Protein AF-A0A924XW90-F1 (afdb_monomer_lite)

Radius of gyration: 30.08 Å; chains: 1; bounding box: 79×47×85 Å

Sequence (360 aa):
MRTAACTALAIALVASSGAGASECECKHLPLLQIELRNALQLQAEFKEAQADLRQYTPDTSQAAYKQFTERKAGRKLENDGSKVRAFDYVPYGTLALHRIDTGTPEELCRLTDSAEAELKQIERTAECAGIARAIRTHEETHGNLCRAIGYRAHLSMHGSDSAAGEANAYGAQAAVIRAEIAKIVEGLKPRIEMSAAIRAQPPANAMVTALAADMSAELAMSPTQSNAAGQVRFDGAGRQTLRMTADGACRVTAGSPATVALQATMETDGLEARVSPRTTGALPGIGMRCQLPGAGAGQGMSMPAPPINATPDTAVLLLRDGAEKVVDIADTPGGRAAAQRGVRLTGQWTVRLRMACPVP

Foldseek 3Di:
DDDDDDDDDDDDDPPDPQDWFAADAPVCLVVLLLLLVLLVQLLVLLVVVLVVLVVDDLVVSVVVLVCCVVPPSCPPRDDPVAPQDDQDADFPCVVVVVCLPPDALLNRLDGDPVSVVSLSVCRRRPNGNLLSVLSVQLNVLLSVVCSVCDVVCSVSDRSSVVSVSSSVSSVRSSLSSLQSLLVNVLPWFKKKKKWKWKKKAAPDDQWFRIKIKIKIKMWTWHWDDADSSSKTKTKTKIKMWIAMATDHQKGWDDLPRPIFIKMWMWMDSSFKIKIFIDTDDARDFTWMKGQGVPPGTDGDDRDRPQPPQLDARIDIFTPDAFTKDKDWSCPGPSNVVCVVNRMHMGIIMMMTMHIDRPDD

Structure (mmCIF, N/CA/C/O backbone):
data_AF-A0A924XW90-F1
#
_entry.id   AF-A0A924XW90-F1
#
loop_
_atom_site.group_PDB
_atom_site.id
_atom_site.type_symbol
_atom_site.label_atom_id
_atom_site.label_alt_id
_atom_site.label_comp_id
_atom_site.label_asym_id
_atom_site.label_entity_id
_atom_site.label_seq_id
_atom_site.pdbx_PDB_ins_code
_atom_site.Cartn_x
_atom_site.Cartn_y
_atom_site.Cartn_z
_atom_site.occupancy
_atom_site.B_iso_or_equiv
_atom_site.auth_seq_id
_atom_site.auth_comp_id
_atom_site.auth_asym_id
_atom_site.auth_atom_id
_atom_site.pdbx_PDB_model_num
ATOM 1 N N . MET A 1 1 ? -11.479 29.477 45.684 1.00 33.06 1 MET A N 1
ATOM 2 C CA . MET A 1 1 ? -12.290 30.467 44.941 1.00 33.06 1 MET A CA 1
ATOM 3 C C . MET A 1 1 ? -11.490 31.009 43.764 1.00 33.06 1 MET A C 1
ATOM 5 O O . MET A 1 1 ? -10.696 31.918 43.955 1.00 33.06 1 MET A O 1
ATOM 9 N N . ARG A 1 2 ? -11.659 30.430 42.570 1.00 22.91 2 ARG A N 1
ATOM 10 C CA . ARG A 1 2 ? -11.314 31.049 41.280 1.00 22.91 2 ARG A CA 1
ATOM 11 C C . ARG A 1 2 ? -12.296 30.518 40.236 1.00 22.91 2 ARG A C 1
ATOM 13 O O . ARG A 1 2 ? -12.252 29.351 39.872 1.00 22.91 2 ARG A O 1
ATOM 20 N N . THR A 1 3 ? -13.228 31.381 39.868 1.00 27.33 3 THR A N 1
ATOM 21 C CA . THR A 1 3 ? -14.207 31.264 38.787 1.00 27.33 3 THR A CA 1
ATOM 22 C C . THR A 1 3 ? -13.513 31.443 37.438 1.00 27.33 3 THR A C 1
ATOM 24 O O . THR A 1 3 ? -12.793 32.424 37.261 1.00 27.33 3 THR A O 1
ATOM 27 N N . ALA A 1 4 ? -13.747 30.536 36.487 1.00 26.95 4 ALA A N 1
ATOM 28 C CA . ALA A 1 4 ? -13.379 30.715 35.083 1.00 26.95 4 ALA A CA 1
ATOM 29 C C . ALA A 1 4 ? -14.654 30.702 34.233 1.00 26.95 4 ALA A C 1
ATOM 31 O O . ALA A 1 4 ? -15.483 29.801 34.344 1.00 26.95 4 ALA A O 1
ATOM 32 N N . ALA A 1 5 ? -14.817 31.779 33.470 1.00 25.89 5 ALA A N 1
ATOM 33 C CA . ALA A 1 5 ? -16.022 32.166 32.763 1.00 25.89 5 ALA A CA 1
ATOM 34 C C . ALA A 1 5 ? -16.272 31.316 31.510 1.00 25.89 5 ALA A C 1
ATOM 36 O O . ALA A 1 5 ? -15.361 31.022 30.738 1.00 25.89 5 ALA A O 1
ATOM 37 N N . CYS A 1 6 ? -17.543 30.970 31.322 1.00 21.38 6 CYS A N 1
ATOM 38 C CA . CYS A 1 6 ? -18.108 30.351 30.134 1.00 21.38 6 CYS A CA 1
ATOM 39 C C . CYS A 1 6 ? -18.470 31.466 29.139 1.00 21.38 6 CYS A C 1
ATOM 41 O O . CYS A 1 6 ? -19.392 32.239 29.399 1.00 21.38 6 CYS A O 1
ATOM 43 N N . THR A 1 7 ? -17.757 31.567 28.018 1.00 26.38 7 THR A N 1
ATOM 44 C CA . THR A 1 7 ? -18.129 32.461 26.912 1.00 26.38 7 THR A CA 1
ATOM 45 C C . THR A 1 7 ? -18.879 31.642 25.869 1.00 26.38 7 THR A C 1
ATOM 47 O O . THR A 1 7 ? -18.287 30.824 25.169 1.00 26.38 7 THR A O 1
ATOM 50 N N . ALA A 1 8 ? -20.194 31.845 25.793 1.00 27.53 8 ALA A N 1
ATOM 51 C CA . ALA A 1 8 ? -21.057 31.254 24.779 1.00 27.53 8 ALA A CA 1
ATOM 52 C C . ALA A 1 8 ? -20.857 31.978 23.438 1.00 27.53 8 ALA A C 1
ATOM 54 O O . ALA A 1 8 ? -21.128 33.173 23.325 1.00 27.53 8 ALA A O 1
ATOM 55 N N . LEU A 1 9 ? -20.383 31.250 22.426 1.00 26.56 9 LEU A N 1
ATOM 56 C CA . LEU A 1 9 ? -20.323 31.713 21.044 1.00 26.56 9 LEU A CA 1
ATOM 57 C C . LEU A 1 9 ? -21.551 31.165 20.306 1.00 26.56 9 LEU A C 1
ATOM 59 O O . LEU A 1 9 ? -21.692 29.955 20.137 1.00 26.56 9 LEU A O 1
ATOM 63 N N . ALA A 1 10 ? -22.453 32.056 19.900 1.00 28.36 10 ALA A N 1
ATOM 64 C CA . ALA A 1 10 ? -23.603 31.713 19.073 1.00 28.36 10 ALA A CA 1
ATOM 65 C C . ALA A 1 10 ? -23.126 31.368 17.652 1.00 28.36 10 ALA A C 1
ATOM 67 O O . ALA A 1 10 ? -22.652 32.235 16.919 1.00 28.36 10 ALA A O 1
ATOM 68 N N . ILE A 1 11 ? -23.237 30.094 17.273 1.00 33.56 11 ILE A N 1
ATOM 69 C CA . ILE A 1 11 ? -22.980 29.619 15.911 1.00 33.56 11 ILE A CA 1
ATOM 70 C C . ILE A 1 11 ? -24.288 29.726 15.128 1.00 33.56 11 ILE A C 1
ATOM 72 O O . ILE A 1 11 ? -25.285 29.090 15.469 1.00 33.56 11 ILE A O 1
ATOM 76 N N . ALA A 1 12 ? -24.283 30.537 14.071 1.00 32.88 12 ALA A N 1
ATOM 77 C CA . ALA A 1 12 ? -25.349 30.560 13.082 1.00 32.88 12 ALA A CA 1
ATOM 78 C C . ALA A 1 12 ? -25.398 29.201 12.359 1.00 32.88 12 ALA A C 1
ATOM 80 O O . ALA A 1 12 ? -24.470 28.847 11.630 1.00 32.88 12 ALA A O 1
ATOM 81 N N . LEU A 1 13 ? -26.470 28.431 12.574 1.00 35.62 13 LEU A N 1
ATOM 82 C CA . LEU A 1 13 ? -26.753 27.219 11.808 1.00 35.62 13 LEU A CA 1
ATOM 83 C C . LEU A 1 13 ? -27.152 27.607 10.381 1.00 35.62 13 LEU A C 1
ATOM 85 O O . LEU A 1 13 ? -28.294 27.979 10.118 1.00 35.62 13 LEU A O 1
ATOM 89 N N . VAL A 1 14 ? -26.215 27.480 9.445 1.00 43.03 14 VAL A N 1
ATOM 90 C CA . VAL A 1 14 ? -26.562 27.307 8.034 1.00 43.03 14 VAL A CA 1
ATOM 91 C C . VAL A 1 14 ? -27.073 25.877 7.898 1.00 43.03 14 VAL A C 1
ATOM 93 O O . VAL A 1 14 ? -26.321 24.918 8.067 1.00 43.03 14 VAL A O 1
ATOM 96 N N . ALA A 1 15 ? -28.376 25.731 7.664 1.00 43.38 15 ALA A N 1
ATOM 97 C CA . ALA A 1 15 ? -29.005 24.450 7.381 1.00 43.38 15 ALA A CA 1
ATOM 98 C C . ALA A 1 15 ? -28.561 23.962 5.993 1.00 43.38 15 ALA A C 1
ATOM 100 O O . ALA A 1 15 ? -29.229 24.195 4.989 1.00 43.38 15 ALA A O 1
ATOM 101 N N . SER A 1 16 ? -27.406 23.302 5.938 1.00 44.31 16 SER A N 1
ATOM 102 C CA . SER A 1 16 ? -26.992 22.509 4.785 1.00 44.31 16 SER A CA 1
ATOM 103 C C . SER A 1 16 ? -27.962 21.335 4.651 1.00 44.31 16 SER A C 1
ATOM 105 O O . SER A 1 16 ? -28.063 20.502 5.553 1.00 44.31 16 SER A O 1
ATOM 107 N N . SER A 1 17 ? -28.713 21.279 3.550 1.00 46.38 17 SER A N 1
ATOM 108 C CA . SER A 1 17 ? -29.544 20.128 3.191 1.00 46.38 17 SER A CA 1
ATOM 109 C C . SER A 1 17 ? -28.701 18.854 3.250 1.00 46.38 17 SER A C 1
ATOM 111 O O . SER A 1 17 ? -27.687 18.752 2.564 1.00 46.38 17 SER A O 1
ATOM 113 N N . GLY A 1 18 ? -29.104 17.929 4.126 1.00 46.53 18 GLY A N 1
ATOM 114 C CA . GLY A 1 18 ? -28.327 16.776 4.583 1.00 46.53 18 GLY A CA 1
ATOM 115 C C . GLY A 1 18 ? -28.108 15.688 3.537 1.00 46.53 18 GLY A C 1
ATOM 116 O O . GLY A 1 18 ? -28.614 14.580 3.689 1.00 46.53 18 GLY A O 1
ATOM 117 N N . ALA A 1 19 ? -27.330 15.985 2.501 1.00 61.84 19 ALA A N 1
ATOM 118 C CA . ALA A 1 19 ? -26.639 14.952 1.749 1.00 61.84 19 ALA A CA 1
ATOM 119 C C . ALA A 1 19 ? -25.497 14.426 2.634 1.00 61.84 19 ALA A C 1
ATOM 121 O O . ALA A 1 19 ? -24.693 15.213 3.135 1.00 61.84 19 ALA A O 1
ATOM 122 N N . GLY A 1 20 ? -25.466 13.116 2.893 1.00 67.62 20 GLY A N 1
ATOM 123 C CA . GLY A 1 20 ? -24.305 12.479 3.523 1.00 67.62 20 GLY A CA 1
ATOM 124 C C . GLY A 1 20 ? -23.046 12.655 2.669 1.00 67.62 20 GLY A C 1
ATOM 125 O O . GLY A 1 20 ? -23.133 13.116 1.527 1.00 67.62 20 GLY A O 1
ATOM 126 N N . ALA A 1 21 ? -21.881 12.290 3.213 1.00 80.38 21 ALA A N 1
ATOM 127 C CA . ALA A 1 21 ? -20.630 12.345 2.462 1.00 80.38 21 ALA A CA 1
ATOM 128 C C . ALA A 1 21 ? -20.761 11.619 1.109 1.00 80.38 21 ALA A C 1
ATOM 130 O O . ALA A 1 21 ? -21.376 10.553 1.020 1.00 80.38 21 ALA A O 1
ATOM 131 N N . SER A 1 22 ? -20.200 12.201 0.047 1.00 88.69 22 SER A N 1
ATOM 132 C CA . SER A 1 22 ? -20.214 11.597 -1.289 1.00 88.69 22 SER A CA 1
ATOM 133 C C . SER A 1 22 ? -19.367 10.327 -1.332 1.00 88.69 22 SER A C 1
ATOM 135 O O . SER A 1 22 ? -18.428 10.181 -0.550 1.00 88.69 22 SER A O 1
ATOM 137 N N . GLU A 1 23 ? -19.648 9.420 -2.269 1.00 93.44 23 GLU A N 1
ATOM 138 C CA . GLU A 1 23 ? -18.804 8.238 -2.480 1.00 93.44 23 GLU A CA 1
ATOM 139 C C . GLU A 1 23 ? -17.338 8.612 -2.749 1.00 93.44 23 GLU A C 1
ATOM 141 O O . GLU A 1 23 ? -17.019 9.694 -3.254 1.00 93.44 23 GLU A O 1
ATOM 146 N N . CYS A 1 24 ? -16.420 7.722 -2.368 1.00 93.75 24 CYS A N 1
ATOM 147 C CA . CYS A 1 24 ? -14.998 8.001 -2.509 1.00 93.75 24 CYS A CA 1
ATOM 148 C C . CYS A 1 24 ? -14.559 7.919 -3.977 1.00 93.75 24 CYS A C 1
ATOM 150 O O . CYS A 1 24 ? -14.545 6.866 -4.601 1.00 93.75 24 CYS A O 1
ATOM 152 N N . GLU A 1 25 ? -14.160 9.064 -4.513 1.00 93.19 25 GLU A N 1
ATOM 153 C CA . GLU A 1 25 ? -13.513 9.210 -5.818 1.00 93.19 25 GLU A CA 1
ATOM 154 C C . GLU A 1 25 ? -11.976 9.151 -5.743 1.00 93.19 25 GLU A C 1
ATOM 156 O O . GLU A 1 25 ? -11.374 9.313 -4.681 1.00 93.19 25 GLU A O 1
ATOM 161 N N . CYS A 1 26 ? -11.327 9.038 -6.906 1.00 91.94 26 CYS A N 1
ATOM 162 C CA . CYS A 1 26 ? -9.866 8.986 -7.041 1.00 91.94 26 CYS A CA 1
ATOM 163 C C . CYS A 1 26 ? -9.120 10.161 -6.384 1.00 91.94 26 CYS A C 1
ATOM 165 O O . CYS A 1 26 ? -8.034 9.969 -5.839 1.00 91.94 26 CYS A O 1
ATOM 167 N N . LYS A 1 27 ? -9.716 11.361 -6.348 1.00 90.69 27 LYS A N 1
ATOM 168 C CA . LYS A 1 27 ? -9.129 12.528 -5.665 1.00 90.69 27 LYS A CA 1
ATOM 169 C C . LYS A 1 27 ? -8.930 12.315 -4.156 1.00 90.69 27 LYS A C 1
ATOM 171 O O . LYS A 1 27 ? -8.067 12.959 -3.571 1.00 90.69 27 LYS A O 1
ATOM 176 N N . HIS A 1 28 ? -9.685 11.401 -3.540 1.00 92.75 28 HIS A N 1
ATOM 177 C CA . HIS A 1 28 ? -9.577 11.069 -2.117 1.00 92.75 28 HIS A CA 1
ATOM 178 C C . HIS A 1 28 ? -8.548 9.968 -1.830 1.00 92.75 28 HIS A C 1
ATOM 180 O O . HIS A 1 28 ? -8.306 9.663 -0.665 1.00 92.75 28 HIS A O 1
ATOM 186 N N . LEU A 1 29 ? -7.927 9.365 -2.853 1.00 92.81 29 LEU A N 1
ATOM 187 C CA . LEU A 1 29 ? -6.960 8.282 -2.665 1.00 92.81 29 LEU A CA 1
ATOM 188 C C . LEU A 1 29 ? -5.810 8.660 -1.707 1.00 92.81 29 LEU A C 1
ATOM 190 O O . LEU A 1 29 ? -5.547 7.871 -0.801 1.00 92.81 29 LEU A O 1
ATOM 194 N N . PRO A 1 30 ? -5.171 9.847 -1.803 1.00 91.69 30 PRO A N 1
ATOM 195 C CA . PRO A 1 30 ? -4.115 10.223 -0.860 1.00 91.69 30 PRO A CA 1
ATOM 196 C C . PRO A 1 30 ? -4.592 10.260 0.596 1.00 91.69 30 PRO A C 1
ATOM 198 O O . PRO A 1 30 ? -3.876 9.813 1.488 1.00 91.69 30 PRO A O 1
ATOM 201 N N . LEU A 1 31 ? -5.811 10.752 0.825 1.00 91.75 31 LEU A N 1
ATOM 202 C CA . LEU A 1 31 ? -6.414 10.835 2.151 1.00 91.75 31 LEU A CA 1
ATOM 203 C C . LEU A 1 31 ? -6.736 9.444 2.709 1.00 91.75 31 LEU A C 1
ATOM 205 O O . LEU A 1 31 ? -6.324 9.120 3.816 1.00 91.75 31 LEU A O 1
ATOM 209 N N . LEU A 1 32 ? -7.385 8.586 1.917 1.00 93.75 32 LEU A N 1
ATOM 210 C CA . LEU A 1 32 ? -7.650 7.196 2.307 1.00 93.75 32 LEU A CA 1
ATOM 211 C C . LEU A 1 32 ? -6.358 6.448 2.656 1.00 93.75 32 LEU A C 1
ATOM 213 O O . LEU A 1 32 ? -6.329 5.641 3.578 1.00 93.75 32 LEU A O 1
ATOM 217 N N . GLN A 1 33 ? -5.265 6.723 1.947 1.00 94.38 33 GLN A N 1
ATOM 218 C CA . GLN A 1 33 ? -3.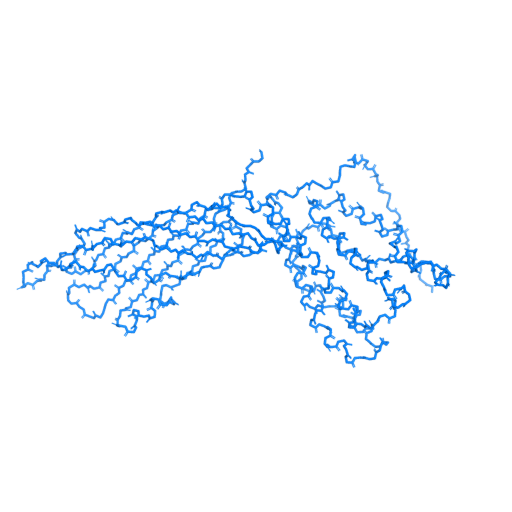971 6.117 2.242 1.00 94.38 33 GLN A CA 1
ATOM 219 C C . GLN A 1 33 ? -3.358 6.616 3.553 1.00 94.38 33 GLN A C 1
ATOM 221 O O . GLN A 1 33 ? -2.699 5.831 4.234 1.00 94.38 33 GLN A O 1
ATOM 226 N N . ILE A 1 34 ? -3.554 7.890 3.907 1.00 91.69 34 ILE A N 1
ATOM 227 C CA . ILE A 1 34 ? -3.156 8.419 5.218 1.00 91.69 34 ILE A CA 1
ATOM 228 C C . ILE A 1 34 ? -3.961 7.721 6.317 1.00 91.69 34 ILE A C 1
ATOM 230 O O . ILE A 1 34 ? -3.368 7.148 7.229 1.00 91.69 34 ILE A O 1
ATOM 234 N N . GLU A 1 35 ? -5.284 7.663 6.171 1.00 92.75 35 GLU A N 1
ATOM 235 C CA . GLU A 1 35 ? -6.169 6.989 7.126 1.00 92.75 35 GLU A CA 1
ATOM 236 C C . GLU A 1 35 ? -5.820 5.505 7.296 1.00 92.75 35 GLU A C 1
ATOM 238 O O . GLU A 1 35 ? -5.778 4.989 8.414 1.00 92.75 35 GLU A O 1
ATOM 243 N N . LEU A 1 36 ? -5.479 4.813 6.204 1.00 94.75 36 LEU A N 1
ATOM 244 C CA . LEU A 1 36 ? -5.028 3.424 6.266 1.00 94.75 36 LEU A CA 1
ATOM 245 C C . LEU A 1 36 ? -3.704 3.282 7.029 1.00 94.75 36 LEU A C 1
ATOM 247 O O . LEU A 1 36 ? -3.577 2.380 7.857 1.00 94.75 36 LEU A O 1
ATOM 251 N N . ARG A 1 37 ? -2.715 4.151 6.775 1.00 94.19 37 ARG A N 1
ATOM 252 C CA . ARG A 1 37 ? -1.436 4.121 7.507 1.00 94.19 37 ARG A CA 1
ATOM 253 C C . ARG A 1 37 ? -1.636 4.415 8.989 1.00 94.19 37 ARG A C 1
ATOM 255 O O . ARG A 1 37 ? -1.092 3.682 9.812 1.00 94.19 37 ARG A O 1
ATOM 262 N N . ASN A 1 38 ? -2.460 5.405 9.323 1.00 92.75 38 ASN A N 1
ATOM 263 C CA . ASN A 1 38 ? -2.807 5.743 10.702 1.00 92.75 38 ASN A CA 1
ATOM 264 C C . ASN A 1 38 ? -3.488 4.562 11.412 1.00 92.75 38 ASN A C 1
ATOM 266 O O . ASN A 1 38 ? -3.042 4.163 12.488 1.00 92.75 38 ASN A O 1
ATOM 270 N N . ALA A 1 39 ? -4.492 3.935 10.791 1.00 93.62 39 ALA A N 1
ATOM 271 C CA . ALA A 1 39 ? -5.178 2.776 11.364 1.00 93.62 39 ALA A CA 1
ATOM 272 C C . ALA A 1 39 ? -4.236 1.573 11.564 1.00 93.62 39 ALA A C 1
ATOM 274 O O . ALA A 1 39 ? -4.260 0.931 12.614 1.00 93.62 39 ALA A O 1
ATOM 275 N N . LEU A 1 40 ? -3.363 1.276 10.594 1.00 94.38 40 LEU A N 1
ATOM 276 C CA . LEU A 1 40 ? -2.378 0.193 10.716 1.00 94.38 40 LEU A CA 1
ATOM 277 C C . LEU A 1 40 ? -1.331 0.480 11.800 1.00 94.38 40 LEU A C 1
ATOM 279 O O . LEU A 1 40 ? -0.976 -0.427 12.556 1.00 94.38 40 LEU A O 1
ATOM 283 N N . GLN A 1 41 ? -0.861 1.726 11.897 1.00 92.25 41 GLN A N 1
ATOM 284 C CA . GLN A 1 41 ? 0.075 2.157 12.933 1.00 92.25 41 GLN A CA 1
ATOM 285 C C . GLN A 1 41 ? -0.553 2.009 14.322 1.00 92.25 41 GLN A C 1
ATOM 287 O O . GLN A 1 41 ? 0.039 1.367 15.186 1.00 92.25 41 GLN A O 1
ATOM 292 N N . LEU A 1 42 ? -1.771 2.523 14.521 1.00 92.69 42 LEU A N 1
ATOM 293 C CA . LEU A 1 42 ? -2.499 2.412 15.788 1.00 92.69 42 LEU A CA 1
ATOM 294 C C . LEU A 1 42 ? -2.745 0.951 16.155 1.00 92.69 42 LEU A C 1
ATOM 296 O O . LEU A 1 42 ? -2.430 0.536 17.268 1.00 92.69 42 LEU A O 1
ATOM 300 N N . GLN A 1 43 ? -3.207 0.134 15.205 1.00 95.31 43 GLN A N 1
ATOM 301 C CA . GLN A 1 43 ? -3.363 -1.300 15.426 1.00 95.31 43 GLN A CA 1
ATOM 302 C C . GLN A 1 43 ? -2.057 -1.951 15.912 1.00 95.31 43 GLN A C 1
ATOM 304 O O . GLN A 1 43 ? -2.092 -2.768 16.836 1.00 95.31 43 GLN A O 1
ATOM 309 N N . ALA A 1 44 ? -0.921 -1.641 15.282 1.00 94.69 44 ALA A N 1
ATOM 310 C CA . ALA A 1 44 ? 0.373 -2.195 15.665 1.00 94.69 44 ALA A CA 1
ATOM 311 C C . ALA A 1 44 ? 0.802 -1.728 17.063 1.00 94.69 44 ALA A C 1
ATOM 313 O O . ALA A 1 44 ? 1.196 -2.561 17.879 1.00 94.69 44 ALA A O 1
ATOM 314 N N . GLU A 1 45 ? 0.658 -0.437 17.370 1.00 92.44 45 GLU A N 1
ATOM 315 C CA . GLU A 1 45 ? 1.004 0.116 18.683 1.00 92.44 45 GLU A CA 1
ATOM 316 C C . GLU A 1 45 ? 0.149 -0.485 19.806 1.00 92.44 45 GLU A C 1
ATOM 318 O O . GLU A 1 45 ? 0.682 -0.864 20.848 1.00 92.44 45 GLU A O 1
ATOM 323 N N . PHE A 1 46 ? -1.160 -0.651 19.593 1.00 95.50 46 PHE A N 1
ATOM 324 C CA . PHE A 1 46 ? -2.027 -1.318 20.564 1.00 95.50 46 PHE A CA 1
ATOM 325 C C . PHE A 1 46 ? -1.681 -2.804 20.723 1.00 95.50 46 PHE A C 1
ATOM 327 O O . PHE A 1 46 ? -1.683 -3.307 21.846 1.00 95.50 46 PHE A O 1
ATOM 334 N N . LYS A 1 47 ? -1.333 -3.517 19.639 1.00 95.88 47 LYS A N 1
ATOM 335 C CA . LYS A 1 47 ? -0.849 -4.912 19.716 1.00 95.88 47 LYS A CA 1
ATOM 336 C C . LYS A 1 47 ? 0.441 -5.034 20.519 1.00 95.88 47 LYS A C 1
ATOM 338 O O . LYS A 1 47 ? 0.560 -5.954 21.322 1.00 95.88 47 LYS A O 1
ATOM 343 N N . GLU A 1 48 ? 1.385 -4.122 20.322 1.00 94.50 48 GLU A N 1
ATOM 344 C CA . GLU A 1 48 ? 2.639 -4.093 21.076 1.00 94.50 48 GLU A CA 1
ATOM 345 C C . GLU A 1 48 ? 2.382 -3.791 22.560 1.00 94.50 48 GLU A C 1
ATOM 347 O O . GLU A 1 48 ? 2.846 -4.524 23.436 1.00 94.50 48 GLU A O 1
ATOM 352 N N . ALA A 1 49 ? 1.543 -2.790 22.851 1.00 94.69 49 ALA A N 1
ATOM 353 C CA . ALA A 1 49 ? 1.198 -2.394 24.214 1.00 94.69 49 ALA A CA 1
ATOM 354 C C . ALA A 1 49 ? 0.513 -3.510 25.020 1.00 94.69 49 ALA A C 1
ATOM 356 O O . ALA A 1 49 ? 0.641 -3.541 26.244 1.00 94.69 49 ALA A O 1
ATOM 357 N N . GLN A 1 50 ? -0.186 -4.450 24.371 1.00 96.19 50 GLN A N 1
ATOM 358 C CA . GLN A 1 50 ? -0.836 -5.566 25.066 1.00 96.19 50 GLN A CA 1
ATOM 359 C C . GLN A 1 50 ? 0.134 -6.360 25.943 1.00 96.19 50 GLN A C 1
ATOM 361 O O . GLN A 1 50 ? -0.253 -6.736 27.050 1.00 96.19 50 GLN A O 1
ATOM 366 N N . ALA A 1 51 ? 1.355 -6.631 25.467 1.00 93.00 51 ALA A N 1
ATOM 367 C CA . ALA A 1 51 ? 2.333 -7.440 26.194 1.00 93.00 51 ALA A CA 1
ATOM 368 C C . ALA A 1 51 ? 2.826 -6.734 27.466 1.00 93.00 51 ALA A C 1
ATOM 370 O O . ALA A 1 51 ? 2.905 -7.360 28.524 1.00 93.00 51 ALA A O 1
ATOM 371 N N . ASP A 1 52 ? 3.078 -5.429 27.378 1.00 93.81 52 ASP A N 1
ATOM 372 C CA . ASP A 1 52 ? 3.464 -4.600 28.520 1.00 93.81 52 ASP A CA 1
ATOM 373 C C . ASP A 1 52 ? 2.306 -4.479 29.517 1.00 93.81 52 ASP A C 1
ATOM 375 O O . ASP A 1 52 ? 2.471 -4.704 30.716 1.00 93.81 52 ASP A O 1
ATOM 379 N N . LEU A 1 53 ? 1.096 -4.200 29.023 1.00 95.50 53 LEU A N 1
ATOM 380 C CA . LEU A 1 53 ? -0.086 -3.984 29.858 1.00 95.50 53 LEU A CA 1
ATOM 381 C C . LEU A 1 53 ? -0.514 -5.231 30.641 1.00 95.50 53 LEU A C 1
ATOM 383 O O . LEU A 1 53 ? -1.135 -5.083 31.692 1.00 95.50 53 LEU A O 1
ATOM 387 N N . ARG A 1 54 ? -0.178 -6.443 30.168 1.00 96.06 54 ARG A N 1
ATOM 388 C CA . ARG A 1 54 ? -0.442 -7.721 30.870 1.00 96.06 54 ARG A CA 1
ATOM 389 C C . ARG A 1 54 ? 0.342 -7.890 32.161 1.00 96.06 54 ARG A C 1
ATOM 391 O O . ARG A 1 54 ? -0.045 -8.709 32.983 1.00 96.06 54 ARG A O 1
ATOM 398 N N . GLN A 1 55 ? 1.440 -7.160 32.327 1.00 95.44 55 GLN A N 1
ATOM 399 C CA . GLN A 1 55 ? 2.319 -7.300 33.490 1.00 95.44 55 GLN A CA 1
ATOM 400 C C . GLN A 1 55 ? 1.771 -6.579 34.729 1.00 95.44 55 GLN A C 1
ATOM 402 O O . GLN A 1 55 ? 2.263 -6.786 35.837 1.00 95.44 55 GLN A O 1
ATOM 407 N N . TYR A 1 56 ? 0.765 -5.726 34.544 1.00 95.12 56 TYR A N 1
ATOM 408 C CA . TYR A 1 56 ? 0.145 -4.934 35.597 1.00 95.12 56 TYR A CA 1
ATOM 409 C C . TYR A 1 56 ? -1.037 -5.671 36.237 1.00 95.12 56 TYR A C 1
ATOM 411 O O . TYR A 1 56 ? -1.618 -6.580 35.652 1.00 95.12 56 TYR A O 1
ATOM 419 N N . THR A 1 57 ? -1.412 -5.262 37.449 1.00 92.25 57 THR A N 1
ATOM 420 C CA . THR A 1 57 ? -2.693 -5.663 38.058 1.00 92.25 57 THR A CA 1
ATOM 421 C C . THR A 1 57 ? -3.850 -4.937 37.362 1.00 92.25 57 THR A C 1
ATOM 423 O O . THR A 1 57 ? -3.603 -3.883 36.782 1.00 92.25 57 THR A O 1
ATOM 426 N N . PRO A 1 58 ? -5.112 -5.395 37.463 1.00 85.75 58 PRO A N 1
ATOM 427 C CA . PRO A 1 58 ? -6.245 -4.726 36.811 1.00 85.75 58 PRO A CA 1
ATOM 428 C C . PRO A 1 58 ? -6.311 -3.206 37.029 1.00 85.75 58 PRO A C 1
ATOM 430 O O . PRO A 1 58 ? -6.356 -2.449 36.058 1.00 85.75 58 PRO A O 1
ATOM 433 N N . ASP A 1 59 ? -6.190 -2.748 38.278 1.00 83.56 59 ASP A N 1
ATOM 434 C CA . ASP A 1 59 ? -6.257 -1.318 38.611 1.00 83.56 59 ASP A CA 1
ATOM 435 C C . ASP A 1 59 ? -5.084 -0.515 38.026 1.00 83.56 59 ASP A C 1
ATOM 437 O O . ASP A 1 59 ? -5.257 0.589 37.503 1.00 83.56 59 ASP A O 1
ATOM 441 N N . THR A 1 60 ? -3.868 -1.068 38.083 1.00 92.81 60 THR A N 1
ATOM 442 C CA . THR A 1 60 ? -2.671 -0.390 37.554 1.00 92.81 60 THR A CA 1
ATOM 443 C C . THR A 1 60 ? -2.589 -0.473 36.030 1.00 92.81 60 THR A C 1
ATOM 445 O O . THR A 1 60 ? -2.071 0.442 35.390 1.00 92.81 60 THR A O 1
ATOM 448 N N . SER A 1 61 ? -3.171 -1.518 35.443 1.00 94.25 61 SER A N 1
ATOM 449 C CA . SER A 1 61 ? -3.254 -1.754 34.006 1.00 94.25 61 SER A CA 1
ATOM 450 C C . SER A 1 61 ? -4.111 -0.703 33.312 1.00 94.25 61 SER A C 1
ATOM 452 O O . SER A 1 61 ? -3.698 -0.165 32.288 1.00 94.25 61 SER A O 1
ATOM 454 N N . GLN A 1 62 ? -5.257 -0.334 33.891 1.00 91.31 62 GLN A N 1
ATOM 455 C CA . GLN A 1 62 ? -6.112 0.721 33.337 1.00 91.31 62 GLN A CA 1
ATOM 456 C C . GLN A 1 62 ? -5.452 2.104 33.388 1.00 91.31 62 GLN A C 1
ATOM 458 O O . GLN A 1 62 ? -5.493 2.865 32.418 1.00 91.31 62 GLN A O 1
ATOM 463 N N . ALA A 1 63 ? -4.755 2.421 34.483 1.00 91.56 63 ALA A N 1
ATOM 464 C CA . ALA A 1 63 ? -3.973 3.651 34.566 1.00 91.56 63 ALA A CA 1
ATOM 465 C C . ALA A 1 63 ? -2.827 3.677 33.536 1.00 91.56 63 ALA A C 1
ATOM 467 O O . ALA A 1 63 ? -2.599 4.703 32.891 1.00 91.56 63 ALA A O 1
ATOM 468 N N . ALA A 1 64 ? -2.125 2.553 33.351 1.00 93.38 64 ALA A N 1
ATOM 469 C CA . ALA A 1 64 ? -1.066 2.415 32.354 1.00 93.38 64 ALA A CA 1
ATOM 470 C C . ALA A 1 64 ? -1.606 2.513 30.917 1.00 93.38 64 ALA A C 1
ATOM 472 O O . ALA A 1 64 ? -1.006 3.194 30.085 1.00 93.38 64 ALA A O 1
ATOM 473 N N . TYR A 1 65 ? -2.762 1.903 30.641 1.00 92.56 65 TYR A N 1
ATOM 474 C CA . TYR A 1 65 ? -3.465 1.998 29.363 1.00 92.56 65 TYR A CA 1
ATOM 475 C C . TYR A 1 65 ? -3.807 3.451 29.024 1.00 92.56 65 TYR A C 1
ATOM 477 O O . TYR A 1 65 ? -3.431 3.941 27.962 1.00 92.56 65 TYR A O 1
ATOM 485 N N . LYS A 1 66 ? -4.412 4.185 29.964 1.00 90.50 66 LYS A N 1
ATOM 486 C CA . LYS A 1 66 ? -4.717 5.610 29.785 1.00 90.50 66 LYS A CA 1
ATOM 487 C C . LYS A 1 66 ? -3.462 6.448 29.516 1.00 90.50 66 LYS A C 1
ATOM 489 O O . LYS A 1 66 ? -3.453 7.301 28.635 1.00 90.50 66 LYS A O 1
ATOM 494 N N . GLN A 1 67 ? -2.367 6.193 30.235 1.00 90.62 67 GLN A N 1
ATOM 495 C CA . GLN A 1 67 ? -1.101 6.882 29.961 1.00 90.62 67 GLN A CA 1
ATOM 496 C C . GLN A 1 67 ? -0.548 6.553 28.570 1.00 90.62 67 GLN A C 1
ATOM 498 O O . GLN A 1 67 ? 0.057 7.416 27.929 1.00 90.62 67 GLN A O 1
ATOM 503 N N . PHE A 1 68 ? -0.720 5.314 28.108 1.00 91.75 68 PHE A N 1
ATOM 504 C CA . PHE A 1 68 ? -0.335 4.902 26.766 1.00 91.75 68 PHE A CA 1
ATOM 505 C C . PHE A 1 68 ? -1.157 5.636 25.697 1.00 91.75 68 PHE A C 1
ATOM 507 O O . PHE A 1 68 ? -0.556 6.205 24.784 1.00 91.75 68 PHE A O 1
ATOM 514 N N . THR A 1 69 ? -2.484 5.704 25.819 1.00 88.25 69 THR A N 1
ATOM 515 C CA . THR A 1 69 ? -3.335 6.375 24.822 1.00 88.25 69 THR A CA 1
ATOM 516 C C . THR A 1 69 ? -3.086 7.884 24.772 1.00 88.25 69 THR A C 1
ATOM 518 O O . THR A 1 69 ? -2.896 8.435 23.692 1.00 88.25 69 THR A O 1
ATOM 521 N N . GLU A 1 70 ? -2.951 8.544 25.926 1.00 83.75 70 GLU A N 1
ATOM 522 C CA . GLU A 1 70 ? -2.699 9.993 26.005 1.00 83.75 70 GLU A CA 1
ATOM 523 C C . GLU A 1 70 ? -1.312 10.400 25.495 1.00 83.75 70 GLU A C 1
ATOM 525 O O . GLU A 1 70 ? -1.120 11.519 25.017 1.00 83.75 70 GLU A O 1
ATOM 530 N N . ARG A 1 71 ? -0.306 9.528 25.653 1.00 80.31 71 ARG A N 1
ATOM 531 C CA . ARG A 1 71 ? 1.091 9.907 25.409 1.00 80.31 71 ARG A CA 1
ATOM 532 C C . ARG A 1 71 ? 1.731 9.199 24.243 1.00 80.31 71 ARG A C 1
ATOM 534 O O . ARG A 1 71 ? 2.724 9.724 23.769 1.00 80.31 71 ARG A O 1
ATOM 541 N N . LYS A 1 72 ? 1.326 7.998 23.841 1.00 77.75 72 LYS A N 1
ATOM 542 C CA . LYS A 1 72 ? 2.066 7.156 22.878 1.00 77.75 72 LYS A CA 1
ATOM 543 C C . LYS A 1 72 ? 1.271 6.909 21.600 1.00 77.75 72 LYS A C 1
ATOM 545 O O . LYS A 1 72 ? 1.795 7.292 20.559 1.00 77.75 72 LYS A O 1
ATOM 550 N N . ALA A 1 73 ? 0.035 6.418 21.716 1.00 75.19 73 ALA A N 1
ATOM 551 C CA . ALA A 1 73 ? -0.778 5.931 20.594 1.00 75.19 73 ALA A CA 1
ATOM 552 C C . ALA A 1 73 ? -0.873 6.912 19.402 1.00 75.19 73 ALA A C 1
ATOM 554 O O . ALA A 1 73 ? -0.870 6.507 18.248 1.00 75.19 73 ALA A O 1
ATOM 555 N N . GLY A 1 74 ? -0.910 8.226 19.661 1.00 70.88 74 GLY A N 1
ATOM 556 C CA . GLY A 1 74 ? -1.071 9.250 18.617 1.00 70.88 74 GLY A CA 1
ATOM 557 C C . GLY A 1 74 ? 0.211 9.927 18.111 1.00 70.88 74 GLY A C 1
ATOM 558 O O . GLY A 1 74 ? 0.134 10.814 17.265 1.00 70.88 74 GLY A O 1
ATOM 559 N N . ARG A 1 75 ? 1.402 9.593 18.631 1.00 74.62 75 ARG A N 1
ATOM 560 C CA . ARG A 1 75 ? 2.608 10.428 18.412 1.00 74.62 75 ARG A CA 1
ATOM 561 C C . ARG A 1 75 ? 3.150 10.424 16.984 1.00 74.62 75 ARG A C 1
ATOM 563 O O . ARG A 1 75 ? 3.883 11.343 16.627 1.00 74.62 75 ARG A O 1
ATOM 570 N N . LYS A 1 76 ? 2.859 9.380 16.210 1.00 80.00 76 LYS A N 1
ATOM 571 C CA . LYS A 1 76 ? 3.402 9.168 14.859 1.00 80.00 76 LYS A CA 1
ATOM 572 C C . LYS A 1 76 ? 2.339 9.242 13.765 1.00 80.00 76 LYS A C 1
ATOM 574 O O . LYS A 1 76 ? 2.627 8.857 12.637 1.00 80.00 76 LYS A O 1
ATOM 579 N N . LEU A 1 77 ? 1.132 9.700 14.097 1.00 83.06 77 LEU A N 1
ATOM 580 C CA . LEU A 1 77 ? 0.063 9.796 13.114 1.00 83.06 77 LEU A CA 1
ATOM 581 C C . LEU A 1 77 ? 0.386 10.877 12.092 1.00 83.06 77 LEU A C 1
ATOM 583 O O . LEU A 1 77 ? 0.840 11.975 12.425 1.00 83.06 77 LEU A O 1
ATOM 587 N N . GLU A 1 78 ? 0.157 10.536 10.835 1.00 82.44 78 GLU A N 1
ATOM 588 C CA . GLU A 1 78 ? 0.238 11.481 9.740 1.00 82.44 78 GLU A CA 1
ATOM 589 C C . GLU A 1 78 ? -0.963 12.423 9.822 1.00 82.44 78 GLU A C 1
ATOM 591 O O . GLU A 1 78 ? -2.103 11.982 9.965 1.00 82.44 78 GLU A O 1
ATOM 596 N N . ASN A 1 79 ? -0.699 13.728 9.744 1.00 73.56 79 ASN A N 1
ATOM 597 C CA . ASN A 1 79 ? -1.748 14.735 9.664 1.00 73.56 79 ASN A CA 1
ATOM 598 C C . ASN A 1 79 ? -2.221 14.829 8.212 1.00 73.56 79 ASN A C 1
ATOM 600 O O . ASN A 1 79 ? -1.437 15.137 7.313 1.00 73.56 79 ASN A O 1
ATOM 604 N N . ASP A 1 80 ? -3.498 14.568 8.000 1.00 63.53 80 ASP A N 1
ATOM 605 C CA . ASP A 1 80 ? -4.167 14.620 6.708 1.00 63.53 80 ASP A CA 1
ATOM 606 C C . ASP A 1 80 ? -4.740 16.009 6.373 1.00 63.53 80 ASP A C 1
ATOM 608 O O . ASP A 1 80 ? -5.260 16.228 5.279 1.00 63.53 80 ASP A O 1
ATOM 612 N N . GLY A 1 81 ? -4.644 16.964 7.306 1.00 59.81 81 GLY A N 1
ATOM 613 C CA . GLY A 1 81 ? -5.290 18.269 7.218 1.00 59.81 81 GLY A CA 1
ATOM 614 C C . GLY A 1 81 ? -6.816 18.200 7.322 1.00 59.81 81 GLY A C 1
ATOM 615 O O . GLY A 1 81 ? -7.472 19.242 7.198 1.00 59.81 81 GLY A O 1
ATOM 616 N N . SER A 1 82 ? -7.388 17.012 7.548 1.00 58.72 82 SER A N 1
ATOM 617 C CA . SER A 1 82 ? -8.819 16.855 7.721 1.00 58.72 82 SER A CA 1
ATOM 618 C C . SER A 1 82 ? -9.241 17.423 9.068 1.00 58.72 82 SER A C 1
ATOM 620 O O . SER A 1 82 ? -8.495 17.522 10.046 1.00 58.72 82 SER A O 1
ATOM 622 N N . LYS A 1 83 ? -10.490 17.874 9.101 1.00 51.25 83 LYS A N 1
ATOM 623 C CA . LYS A 1 83 ? -11.123 18.372 10.324 1.00 51.25 83 LYS A CA 1
ATOM 624 C C . LYS A 1 83 ? -11.755 17.242 11.132 1.00 51.25 83 LYS A C 1
ATOM 626 O O . LYS A 1 83 ? -12.362 17.532 12.165 1.00 51.25 83 LYS A O 1
ATOM 631 N N . VAL A 1 84 ? -11.671 15.999 10.652 1.00 55.00 84 VAL A N 1
ATOM 632 C CA . VAL A 1 84 ? -12.272 14.851 11.321 1.00 55.00 84 VAL A CA 1
ATOM 633 C C . VAL A 1 84 ? -11.398 14.528 12.524 1.00 55.00 84 VAL A C 1
ATOM 635 O O . VAL A 1 84 ? -10.256 14.100 12.407 1.00 55.00 84 VAL A O 1
ATOM 638 N N . ARG A 1 85 ? -11.917 14.856 13.706 1.00 55.25 85 ARG A N 1
ATOM 639 C CA . ARG A 1 85 ? -11.253 14.578 14.978 1.00 55.25 85 ARG A CA 1
ATOM 640 C C . ARG A 1 85 ? -11.360 13.087 15.285 1.00 55.25 85 ARG A C 1
ATOM 642 O O . ARG A 1 85 ? -12.295 12.435 14.824 1.00 55.25 85 ARG A O 1
ATOM 649 N N . ALA A 1 86 ? -10.431 12.586 16.100 1.00 61.94 86 ALA A N 1
ATOM 650 C CA . ALA A 1 86 ? -10.609 11.306 16.774 1.00 61.94 86 ALA A CA 1
ATOM 651 C C . ALA A 1 86 ? -11.985 11.293 17.460 1.00 61.94 86 ALA A C 1
ATOM 653 O O . ALA A 1 86 ? -12.347 12.268 18.124 1.00 61.94 86 ALA A O 1
ATOM 654 N N . PHE A 1 87 ? -12.744 10.227 17.231 1.00 69.81 87 PHE A N 1
ATOM 655 C CA . PHE A 1 87 ? -14.023 9.978 17.875 1.00 69.81 87 PHE A CA 1
ATOM 656 C C . PHE A 1 87 ? -13.801 8.943 18.973 1.00 69.81 87 PHE A C 1
ATOM 658 O O . PHE A 1 87 ? -13.136 7.941 18.730 1.00 69.81 87 PHE A O 1
ATOM 665 N N . ASP A 1 88 ? -14.366 9.187 20.152 1.00 69.31 88 ASP A N 1
ATOM 666 C CA . ASP A 1 88 ? -14.285 8.253 21.270 1.00 69.31 88 ASP A CA 1
ATOM 667 C C . ASP A 1 88 ? -15.640 7.564 21.474 1.00 69.31 88 ASP A C 1
ATOM 669 O O . ASP A 1 88 ? -16.675 8.217 21.656 1.00 69.31 88 ASP A O 1
ATOM 673 N N . TYR A 1 89 ? -15.635 6.232 21.517 1.00 60.84 89 TYR A N 1
ATOM 674 C CA . TYR A 1 89 ? -16.798 5.441 21.906 1.00 60.84 89 TYR A CA 1
ATOM 675 C C . TYR A 1 89 ? -17.246 5.788 23.337 1.00 60.84 89 TYR A C 1
ATOM 677 O O . TYR A 1 89 ? -16.565 5.465 24.314 1.00 60.84 89 TYR A O 1
ATOM 685 N N . VAL A 1 90 ? -18.436 6.385 23.493 1.00 75.19 90 VAL A N 1
ATOM 686 C CA . VAL A 1 90 ? -19.024 6.666 24.816 1.00 75.19 90 VAL A CA 1
ATOM 687 C C . VAL A 1 90 ? -20.356 5.925 24.993 1.00 75.19 90 VAL A C 1
ATOM 689 O O . VAL A 1 90 ? -21.382 6.385 24.474 1.00 75.19 90 VAL A O 1
ATOM 692 N N . PRO A 1 91 ? -20.387 4.813 25.756 1.00 64.38 91 PRO A N 1
ATOM 693 C CA . PRO A 1 91 ? -21.608 4.049 26.011 1.00 64.38 91 PRO A CA 1
ATOM 694 C C . PRO A 1 91 ? -22.574 4.773 26.967 1.00 64.38 91 PRO A C 1
ATOM 696 O O . PRO A 1 91 ? -22.162 5.500 27.872 1.00 64.38 91 PRO A O 1
ATOM 699 N N . TYR A 1 92 ? -23.878 4.542 26.809 1.00 69.25 92 TYR A N 1
ATOM 700 C CA . TYR A 1 92 ? -24.964 5.189 27.551 1.00 69.25 92 TYR A CA 1
ATOM 701 C C . TYR A 1 92 ? -24.906 4.903 29.052 1.00 69.25 92 TYR A C 1
ATOM 703 O O . TYR A 1 92 ? -25.213 5.784 29.861 1.00 69.25 92 TYR A O 1
ATOM 711 N N . GLY A 1 93 ? -24.447 3.709 29.439 1.00 57.59 93 GLY A N 1
ATOM 712 C CA . GLY A 1 93 ? -24.238 3.358 30.842 1.00 57.59 93 GLY A CA 1
ATOM 713 C C . GLY A 1 93 ? -23.344 4.357 31.593 1.00 57.59 93 GLY A C 1
ATOM 714 O O . GLY A 1 93 ? -23.521 4.529 32.797 1.00 57.59 93 GLY A O 1
ATOM 715 N N . THR A 1 94 ? -22.471 5.095 30.888 1.00 73.56 94 THR A N 1
ATOM 716 C CA . THR A 1 94 ? -21.566 6.101 31.474 1.00 73.56 94 THR A CA 1
ATOM 717 C C . THR A 1 94 ? -22.328 7.302 32.036 1.00 73.56 94 THR A C 1
ATOM 719 O O . THR A 1 94 ? -21.899 7.910 33.013 1.00 73.56 94 THR A O 1
ATOM 722 N N . LEU A 1 95 ? -23.490 7.626 31.457 1.00 70.06 95 LEU A N 1
ATOM 723 C CA . LEU A 1 95 ? -24.390 8.682 31.939 1.00 70.06 95 LEU A CA 1
ATOM 724 C C . LEU A 1 95 ? -25.505 8.133 32.842 1.00 70.06 95 LEU A C 1
ATOM 726 O O . LEU A 1 95 ? -26.108 8.873 33.619 1.00 70.06 95 LEU A O 1
ATOM 730 N N . ALA A 1 96 ? -25.781 6.831 32.760 1.00 71.12 96 ALA A N 1
ATOM 731 C CA . ALA A 1 96 ? -26.864 6.162 33.468 1.00 71.12 96 ALA A CA 1
ATOM 732 C C . ALA A 1 96 ? -26.351 5.226 34.573 1.00 71.12 96 ALA A C 1
ATOM 734 O O . ALA A 1 96 ? -26.848 4.111 34.715 1.00 71.12 96 ALA A O 1
ATOM 735 N N . LEU A 1 97 ? -25.403 5.692 35.399 1.00 70.94 97 LEU A N 1
ATOM 736 C CA . LEU A 1 97 ? -24.803 4.888 36.479 1.00 70.94 97 LEU A CA 1
ATOM 737 C C . LEU A 1 97 ? -25.856 4.259 37.415 1.00 70.94 97 LEU A C 1
ATOM 739 O O . LEU A 1 97 ? -25.716 3.121 37.849 1.00 70.94 97 LEU A O 1
ATOM 743 N N . HIS A 1 98 ? -26.960 4.971 37.665 1.00 74.25 98 HIS A N 1
ATOM 744 C CA . HIS A 1 98 ? -28.089 4.505 38.481 1.00 74.25 98 HIS A CA 1
ATOM 745 C C . HIS A 1 98 ? -28.905 3.360 37.848 1.00 74.25 98 HIS A C 1
ATOM 747 O O . HIS A 1 98 ? -29.749 2.771 38.518 1.00 74.25 98 HIS A O 1
ATOM 753 N N . ARG A 1 99 ? -28.688 3.062 36.561 1.00 75.94 99 ARG A N 1
ATOM 754 C CA . ARG A 1 99 ? -29.341 1.979 35.808 1.00 75.94 99 ARG A CA 1
ATOM 755 C C . ARG A 1 99 ? -28.400 0.830 35.480 1.00 75.94 99 ARG A C 1
ATOM 757 O O . ARG A 1 99 ? -28.815 -0.090 34.789 1.00 75.94 99 ARG A O 1
ATOM 764 N N . ILE A 1 100 ? -27.159 0.845 35.963 1.00 78.38 100 ILE A N 1
ATOM 765 C CA . ILE A 1 100 ? -26.194 -0.232 35.693 1.00 78.38 100 ILE A CA 1
ATOM 766 C C . ILE A 1 100 ? -26.734 -1.606 36.126 1.00 78.38 100 ILE A C 1
ATOM 768 O O . ILE A 1 100 ? -26.397 -2.620 35.521 1.00 78.38 100 ILE A O 1
ATOM 772 N N . ASP A 1 101 ? -27.574 -1.631 37.159 1.00 80.75 101 ASP A N 1
ATOM 773 C CA . ASP A 1 101 ? -28.085 -2.856 37.780 1.00 80.75 101 ASP A CA 1
ATOM 774 C C . ASP A 1 101 ? -29.386 -3.348 37.131 1.00 80.75 101 ASP A C 1
ATOM 776 O O . ASP A 1 101 ? -29.780 -4.494 37.331 1.00 80.75 101 ASP A O 1
ATOM 780 N N . THR A 1 102 ? -30.070 -2.479 36.382 1.00 81.38 102 THR A N 1
ATOM 781 C CA . THR A 1 102 ? -31.430 -2.711 35.870 1.00 81.38 102 THR A CA 1
ATOM 782 C C . THR A 1 102 ? -31.563 -2.538 34.359 1.00 81.38 102 THR A C 1
ATOM 784 O O . THR A 1 102 ? -32.569 -2.958 33.794 1.00 81.38 102 THR A O 1
ATOM 787 N N . GLY A 1 103 ? -30.576 -1.928 33.702 1.00 81.62 103 GLY A N 1
ATOM 788 C CA . GLY A 1 103 ? -30.536 -1.738 32.258 1.00 81.62 103 GLY A CA 1
ATOM 789 C C . GLY A 1 103 ? -30.087 -2.996 31.522 1.00 81.62 103 GLY A C 1
ATOM 790 O O . GLY A 1 103 ? -29.255 -3.764 32.009 1.00 81.62 103 GLY A O 1
ATOM 791 N N . THR A 1 104 ? -30.620 -3.191 30.321 1.00 86.25 104 THR A N 1
ATOM 792 C CA . THR A 1 104 ? -30.181 -4.272 29.430 1.00 86.25 104 THR A CA 1
ATOM 793 C C . THR A 1 104 ? -28.782 -3.989 28.858 1.00 86.25 104 THR A C 1
ATOM 795 O O . THR A 1 104 ? -28.392 -2.821 28.733 1.00 86.25 104 THR A O 1
ATOM 798 N N . PRO A 1 105 ? -28.001 -5.020 28.477 1.00 83.50 105 PRO A N 1
ATOM 799 C CA . PRO A 1 105 ? -26.736 -4.827 27.767 1.00 83.50 105 PRO A CA 1
ATOM 800 C C . PRO A 1 105 ? -26.882 -3.945 26.521 1.00 83.50 105 PRO A C 1
ATOM 802 O O . PRO A 1 105 ? -26.049 -3.072 26.295 1.00 83.50 105 PRO A O 1
ATOM 805 N N . GLU A 1 106 ? -27.961 -4.107 25.755 1.00 86.31 106 GLU A N 1
ATOM 806 C CA . GLU A 1 106 ? -28.275 -3.289 24.583 1.00 86.31 106 GLU A CA 1
ATOM 807 C C . GLU A 1 106 ? -28.451 -1.808 24.940 1.00 86.31 106 GLU A C 1
ATOM 809 O O . GLU A 1 106 ? -27.920 -0.937 24.249 1.00 86.31 106 GLU A O 1
ATOM 814 N N . GLU A 1 107 ? -29.158 -1.505 26.030 1.00 87.81 107 GLU A N 1
ATOM 815 C CA . GLU A 1 107 ? -29.364 -0.130 26.487 1.00 87.81 107 GLU A CA 1
ATOM 816 C C . GLU A 1 107 ? -28.086 0.503 27.032 1.00 87.81 107 GLU A C 1
ATOM 818 O O . GLU A 1 107 ? -27.819 1.669 26.743 1.00 87.81 107 GLU A O 1
ATOM 823 N N . LEU A 1 108 ? -27.310 -0.237 27.828 1.00 89.69 108 LEU A N 1
ATOM 824 C CA . LEU A 1 108 ? -26.114 0.282 28.494 1.00 89.69 108 LEU A CA 1
ATOM 825 C C . LEU A 1 108 ? -24.925 0.425 27.531 1.00 89.69 108 LEU A C 1
ATOM 827 O O . LEU A 1 108 ? -24.128 1.347 27.697 1.00 89.69 108 LEU A O 1
ATOM 831 N N . CYS A 1 109 ? -24.835 -0.436 26.512 1.00 92.06 109 CYS A N 1
ATOM 832 C CA . CYS A 1 109 ? -23.801 -0.422 25.469 1.00 92.06 109 CYS A CA 1
ATOM 833 C C . CYS A 1 109 ? -24.219 0.304 24.179 1.00 92.06 109 CYS A C 1
ATOM 835 O O . CYS A 1 109 ? -23.545 0.201 23.157 1.00 92.06 109 CYS A O 1
ATOM 837 N N . ARG A 1 110 ? -25.348 1.010 24.169 1.00 91.06 110 ARG A N 1
ATOM 838 C CA . ARG A 1 110 ? -25.684 1.959 23.098 1.00 91.06 110 ARG A CA 1
ATOM 839 C C . ARG A 1 110 ? -24.821 3.217 23.247 1.00 91.06 110 ARG A C 1
ATOM 841 O O . ARG A 1 110 ? -24.521 3.594 24.371 1.00 91.06 110 ARG A O 1
ATOM 848 N N . LEU A 1 111 ? -24.474 3.906 22.157 1.00 87.94 111 LEU A N 1
ATOM 849 C CA . LEU A 1 111 ? -23.843 5.231 22.234 1.00 87.94 111 LEU A CA 1
ATOM 850 C C . LEU A 1 111 ? -24.730 6.233 22.991 1.00 87.94 111 LEU A C 1
ATOM 852 O O . LEU A 1 111 ? -25.954 6.234 22.857 1.00 87.94 111 LEU A O 1
ATOM 856 N N . THR A 1 112 ? -24.118 7.123 23.770 1.00 87.06 112 THR A N 1
ATOM 857 C CA . THR A 1 112 ? -24.831 8.297 24.299 1.00 87.06 112 THR A CA 1
ATOM 858 C C . THR A 1 112 ? -25.398 9.142 23.155 1.00 87.06 112 THR A C 1
ATOM 860 O O . THR A 1 112 ? -24.818 9.191 22.073 1.00 87.06 112 THR A O 1
ATOM 863 N N . ASP A 1 113 ? -26.498 9.862 23.393 1.00 87.00 113 ASP A N 1
ATOM 864 C CA . ASP A 1 113 ? -27.115 10.705 22.357 1.00 87.00 113 ASP A CA 1
ATOM 865 C C . ASP A 1 113 ? -26.137 11.773 21.821 1.00 87.00 113 ASP A C 1
ATOM 867 O O . ASP A 1 113 ? -26.185 12.122 20.643 1.00 87.00 113 ASP A O 1
ATOM 871 N N . SER A 1 114 ? -25.211 12.255 22.662 1.00 85.06 114 SER A N 1
ATOM 872 C CA . SER A 1 114 ? -24.136 13.166 22.252 1.00 85.06 114 SER A CA 1
ATOM 873 C C . SER A 1 114 ? -23.110 12.497 21.339 1.00 85.06 114 SER A C 1
ATOM 875 O O . SER A 1 114 ? -22.773 13.073 20.309 1.00 85.06 114 SER A O 1
ATOM 877 N N . ALA A 1 115 ? -22.650 11.287 21.674 1.00 84.31 115 ALA A N 1
ATOM 878 C CA . ALA A 1 115 ? -21.700 10.550 20.839 1.00 84.31 115 ALA A CA 1
ATOM 879 C C . ALA A 1 115 ? -22.347 10.121 19.511 1.00 84.31 115 ALA A C 1
ATOM 881 O O . ALA A 1 115 ? -21.758 10.261 18.449 1.00 84.31 115 ALA A O 1
ATOM 882 N N . GLU A 1 116 ? -23.608 9.694 19.531 1.00 89.06 116 GLU A N 1
ATOM 883 C CA . GLU A 1 116 ? -24.375 9.398 18.316 1.00 89.06 116 GLU A CA 1
ATOM 884 C C . GLU A 1 116 ? -24.523 10.640 17.413 1.00 89.06 116 GLU A C 1
ATOM 886 O O . GLU A 1 116 ? -24.422 10.546 16.187 1.00 89.06 116 GLU A O 1
ATOM 891 N N . ALA A 1 117 ? -24.761 11.820 17.998 1.00 88.44 117 ALA A N 1
ATOM 892 C CA . ALA A 1 117 ? -24.839 13.074 17.252 1.00 88.44 117 ALA A CA 1
ATOM 893 C C . ALA A 1 117 ? -23.481 13.487 16.663 1.00 88.44 117 ALA A C 1
ATOM 895 O O . ALA A 1 117 ? -23.433 13.965 15.529 1.00 88.44 117 ALA A O 1
ATOM 896 N N . GLU A 1 118 ? -22.391 13.282 17.401 1.00 88.06 118 GLU A N 1
ATOM 897 C CA . GLU A 1 118 ? -21.032 13.542 16.929 1.00 88.06 118 GLU A CA 1
ATOM 898 C C . GLU A 1 118 ? -20.630 12.584 15.799 1.00 88.06 118 GLU A C 1
ATOM 900 O O . GLU A 1 118 ? -20.138 13.045 14.770 1.00 88.06 118 GLU A O 1
ATOM 905 N N . LEU A 1 119 ? -20.952 11.289 15.907 1.00 88.38 119 LEU A N 1
ATOM 906 C CA . LEU A 1 119 ? -20.714 10.323 14.833 1.00 88.38 119 LEU A CA 1
ATOM 907 C C . LEU A 1 119 ? -21.478 10.729 13.568 1.00 88.38 119 LEU A C 1
ATOM 909 O O . LEU A 1 119 ? -20.891 10.835 12.497 1.00 88.38 119 LEU A O 1
ATOM 913 N N . LYS A 1 120 ? -22.766 11.078 13.691 1.00 90.06 120 LYS A N 1
ATOM 914 C CA . LYS A 1 120 ? -23.564 11.599 12.564 1.00 90.06 120 LYS A CA 1
ATOM 915 C C . LYS A 1 120 ? -22.995 12.881 11.970 1.00 90.06 120 LYS A C 1
ATOM 917 O O . LYS A 1 120 ? -23.155 13.127 10.774 1.00 90.06 120 LYS A O 1
ATOM 922 N N . GLN A 1 121 ? -22.375 13.727 12.788 1.00 89.12 121 GLN A N 1
ATOM 923 C CA . GLN A 1 121 ? -21.712 14.925 12.298 1.00 89.12 121 GLN A CA 1
ATOM 924 C C . GLN A 1 121 ? -20.472 14.557 11.481 1.00 89.12 121 GLN A C 1
ATOM 926 O O . GLN A 1 121 ? -20.335 15.060 10.367 1.00 89.12 121 GLN A O 1
ATOM 931 N N . ILE A 1 122 ? -19.636 13.640 11.978 1.00 86.25 122 ILE A N 1
ATOM 932 C CA . ILE A 1 122 ? -18.477 13.108 11.251 1.00 86.25 122 ILE A CA 1
ATOM 933 C C . ILE A 1 122 ? -18.911 12.531 9.903 1.00 86.25 122 ILE A C 1
ATOM 935 O O . ILE A 1 122 ? -18.323 12.873 8.883 1.00 86.25 122 ILE A O 1
ATOM 939 N N . GLU A 1 123 ? -19.987 11.746 9.861 1.00 88.50 123 GLU A N 1
ATOM 940 C CA . GLU A 1 123 ? -20.497 11.155 8.617 1.00 88.50 123 GLU A CA 1
ATOM 941 C C . GLU A 1 123 ? -20.941 12.174 7.566 1.00 88.50 123 GLU A C 1
ATOM 943 O O . GLU A 1 123 ? -20.900 11.899 6.367 1.00 88.50 123 GLU A O 1
ATOM 948 N N . ARG A 1 124 ? -21.386 13.352 8.007 1.00 87.88 124 ARG A N 1
ATOM 949 C CA . ARG A 1 124 ? -21.774 14.453 7.117 1.00 87.88 124 ARG A CA 1
ATOM 950 C C . ARG A 1 124 ? -20.580 15.279 6.662 1.00 87.88 124 ARG A C 1
ATOM 952 O O . ARG A 1 124 ? -20.646 15.882 5.598 1.00 87.88 124 ARG A O 1
ATOM 959 N N . THR A 1 125 ? -19.534 15.361 7.481 1.00 86.94 125 THR A N 1
ATOM 960 C CA . THR A 1 125 ? -18.368 16.219 7.221 1.00 86.94 125 THR A CA 1
ATOM 961 C C . THR A 1 125 ? -17.145 15.475 6.710 1.00 86.94 125 THR A C 1
ATOM 963 O O . THR A 1 125 ? -16.166 16.126 6.362 1.00 86.94 125 THR A O 1
ATOM 966 N N . ALA A 1 126 ? -17.168 14.144 6.696 1.00 89.56 126 ALA A N 1
ATOM 967 C CA . ALA A 1 126 ? -16.098 13.344 6.128 1.00 89.56 126 ALA A CA 1
ATOM 968 C C . ALA A 1 126 ? -15.919 13.683 4.644 1.00 89.56 126 ALA A C 1
ATOM 970 O O . ALA A 1 126 ? -16.892 13.848 3.909 1.00 89.56 126 ALA A O 1
ATOM 971 N N . GLU A 1 127 ? -14.665 13.735 4.203 1.00 89.94 127 GLU A N 1
ATOM 972 C CA . GLU A 1 127 ? -14.305 14.054 2.816 1.00 89.94 127 GLU A CA 1
ATOM 973 C C . GLU A 1 127 ? -14.913 13.055 1.817 1.00 89.94 127 GLU A C 1
ATOM 975 O O . GLU A 1 127 ? -15.252 13.419 0.694 1.00 89.94 127 GLU A O 1
ATOM 980 N N . CYS A 1 128 ? -15.109 11.797 2.231 1.00 93.19 128 CYS A N 1
ATOM 981 C CA . CYS A 1 128 ? -15.919 10.836 1.491 1.00 93.19 128 CYS A CA 1
ATOM 982 C C . CYS A 1 128 ? -16.574 9.779 2.395 1.00 93.19 128 CYS A C 1
ATOM 984 O O . CYS A 1 128 ? -16.146 9.534 3.527 1.00 93.19 128 CYS A O 1
ATOM 986 N N . ALA A 1 129 ? -17.606 9.116 1.869 1.00 93.75 129 ALA A N 1
ATOM 987 C CA . ALA A 1 129 ? -18.433 8.132 2.563 1.00 93.75 129 ALA A CA 1
ATOM 988 C C . ALA A 1 129 ? -17.629 6.945 3.112 1.00 93.75 129 ALA A C 1
ATOM 990 O O . ALA A 1 129 ? -17.969 6.396 4.154 1.00 93.75 129 ALA A O 1
ATOM 991 N N . GLY A 1 130 ? -16.544 6.559 2.444 1.00 94.38 130 GLY A N 1
ATOM 992 C CA . GLY A 1 130 ? -15.654 5.488 2.889 1.00 94.38 130 GLY A CA 1
ATOM 993 C C . GLY A 1 130 ? -14.950 5.779 4.215 1.00 94.38 130 GLY A C 1
ATOM 994 O O . GLY A 1 130 ? -14.855 4.885 5.051 1.00 94.38 130 GLY A O 1
ATOM 995 N N . ILE A 1 131 ? -14.533 7.027 4.453 1.00 92.88 131 ILE A N 1
ATOM 996 C CA . ILE A 1 131 ? -13.914 7.442 5.727 1.00 92.88 131 ILE A CA 1
ATOM 997 C C . ILE A 1 131 ? -14.958 7.412 6.845 1.00 92.88 131 ILE A C 1
ATOM 999 O O . ILE A 1 131 ? -14.724 6.832 7.902 1.00 92.88 131 ILE A O 1
ATOM 1003 N N . ALA A 1 132 ? -16.149 7.953 6.576 1.00 92.19 132 ALA A N 1
ATOM 1004 C CA . ALA A 1 132 ? -17.284 7.886 7.493 1.00 92.19 132 ALA A CA 1
ATOM 1005 C C . ALA A 1 132 ? -17.635 6.434 7.877 1.00 92.19 132 ALA A C 1
ATOM 1007 O O . ALA A 1 132 ? -17.760 6.114 9.060 1.00 92.19 132 ALA A O 1
ATOM 1008 N N . ARG A 1 133 ? -17.724 5.534 6.885 1.00 95.00 133 ARG A N 1
ATOM 1009 C CA . ARG A 1 133 ? -17.954 4.094 7.096 1.00 95.00 133 ARG A CA 1
ATOM 1010 C C . ARG A 1 133 ? -16.853 3.451 7.939 1.00 95.00 133 ARG A C 1
ATOM 1012 O O . ARG A 1 133 ? -17.160 2.620 8.791 1.00 95.00 133 ARG A O 1
ATOM 1019 N N . ALA A 1 134 ? -15.593 3.816 7.711 1.00 94.88 134 ALA A N 1
ATOM 1020 C CA . ALA A 1 134 ? -14.461 3.266 8.447 1.00 94.88 134 ALA A CA 1
ATOM 1021 C C . ALA A 1 134 ? -14.517 3.641 9.937 1.00 94.88 134 ALA A C 1
ATOM 1023 O O . ALA A 1 134 ? -14.367 2.761 10.783 1.00 94.88 134 ALA A O 1
ATOM 1024 N N . ILE A 1 135 ? -14.821 4.906 10.251 1.00 92.56 135 ILE A N 1
ATOM 1025 C CA . ILE A 1 135 ? -15.001 5.381 11.633 1.00 92.56 135 ILE A CA 1
ATOM 1026 C C . ILE A 1 135 ? -16.200 4.688 12.280 1.00 92.56 135 ILE A C 1
ATOM 1028 O O . ILE A 1 135 ? -16.064 4.096 13.341 1.00 92.56 135 ILE A O 1
ATOM 1032 N N . ARG A 1 136 ? -17.361 4.647 11.614 1.00 93.50 136 ARG A N 1
ATOM 1033 C CA . ARG A 1 136 ? -18.524 3.910 12.135 1.00 93.50 136 ARG A CA 1
ATOM 1034 C C . ARG A 1 136 ? -18.186 2.448 12.449 1.00 93.50 136 ARG A C 1
ATOM 1036 O O . ARG A 1 136 ? -18.586 1.945 13.491 1.00 93.50 136 ARG A O 1
ATOM 1043 N N . THR A 1 137 ? -17.435 1.779 11.576 1.00 95.75 137 THR A N 1
ATOM 1044 C CA . THR A 1 137 ? -17.035 0.374 11.764 1.00 95.75 137 THR A CA 1
ATOM 1045 C C . THR A 1 137 ? -16.107 0.195 12.971 1.00 95.75 137 THR A C 1
ATOM 1047 O O . THR A 1 137 ? -16.206 -0.804 13.689 1.00 95.75 137 THR A O 1
ATOM 1050 N N . HIS A 1 138 ? -15.225 1.166 13.224 1.00 95.25 138 HIS A N 1
ATOM 1051 C CA . HIS A 1 138 ? -14.422 1.222 14.444 1.00 95.25 138 HIS A CA 1
ATOM 1052 C C . HIS A 1 138 ? -15.330 1.234 15.686 1.00 95.25 138 HIS A C 1
ATOM 1054 O O . HIS A 1 138 ? -15.247 0.342 16.531 1.00 95.25 138 HIS A O 1
ATOM 1060 N N . GLU A 1 139 ? -16.274 2.171 15.749 1.00 93.44 139 GLU A N 1
ATOM 1061 C CA . GLU A 1 139 ? -17.174 2.330 16.899 1.00 93.44 139 GLU A CA 1
ATOM 1062 C C . GLU A 1 139 ? -18.124 1.149 17.097 1.00 93.44 139 GLU A C 1
ATOM 1064 O O . GLU A 1 139 ? -18.394 0.714 18.220 1.00 93.44 139 GLU A O 1
ATOM 1069 N N . GLU A 1 140 ? -18.615 0.572 16.003 1.00 94.19 140 GLU A N 1
ATOM 1070 C CA . GLU A 1 140 ? -19.429 -0.640 16.038 1.00 94.19 140 GLU A CA 1
ATOM 1071 C C . GLU A 1 140 ? -18.659 -1.824 16.631 1.00 94.19 140 GLU A C 1
ATOM 1073 O O . GLU A 1 140 ? -19.271 -2.680 17.275 1.00 94.19 140 GLU A O 1
ATOM 1078 N N . THR A 1 141 ? -17.330 -1.858 16.486 1.00 95.31 141 THR A N 1
ATOM 1079 C CA . THR A 1 141 ? -16.481 -2.895 17.087 1.00 95.31 141 THR A CA 1
ATOM 1080 C C . THR A 1 141 ? -16.484 -2.778 18.612 1.00 95.31 141 THR A C 1
ATOM 1082 O O . THR A 1 141 ? -16.725 -3.779 19.295 1.00 95.31 141 THR A O 1
ATOM 1085 N N . HIS A 1 142 ? -16.340 -1.564 19.153 1.00 93.88 142 HIS A N 1
ATOM 1086 C CA . HIS A 1 142 ? -16.463 -1.298 20.593 1.00 93.88 142 HIS A CA 1
ATOM 1087 C C . HIS A 1 142 ? -17.866 -1.606 21.118 1.00 93.88 142 HIS A C 1
ATOM 1089 O O . HIS A 1 142 ? -18.022 -2.298 22.128 1.00 93.88 142 HIS A O 1
ATOM 1095 N N . GLY A 1 143 ? -18.903 -1.187 20.389 1.00 93.06 143 GLY A N 1
ATOM 1096 C CA . GLY A 1 143 ? -20.293 -1.481 20.738 1.00 93.06 143 GLY A CA 1
ATOM 1097 C C . GLY A 1 143 ? -20.610 -2.979 20.759 1.00 93.06 143 GLY A C 1
ATOM 1098 O O . GLY A 1 143 ? -21.262 -3.463 21.687 1.00 93.06 143 GLY A O 1
ATOM 1099 N N . ASN A 1 144 ? -20.133 -3.731 19.763 1.00 94.94 144 ASN A N 1
ATOM 1100 C CA . ASN A 1 144 ? -20.301 -5.184 19.694 1.00 94.94 144 ASN A CA 1
ATOM 1101 C C . ASN A 1 144 ? -19.568 -5.888 20.836 1.00 94.94 144 ASN A C 1
ATOM 1103 O O . ASN A 1 144 ? -20.147 -6.773 21.464 1.00 94.94 144 ASN A O 1
ATOM 1107 N N . LEU A 1 145 ? -18.336 -5.469 21.142 1.00 95.06 145 LEU A N 1
ATOM 1108 C CA . LEU A 1 145 ? -17.587 -6.000 22.276 1.00 95.06 145 LEU A CA 1
ATOM 1109 C C . LEU A 1 145 ? -18.331 -5.746 23.591 1.00 95.06 145 LEU A C 1
ATOM 1111 O O . LEU A 1 145 ? -18.550 -6.688 24.349 1.00 95.06 145 LEU A O 1
ATOM 1115 N N . CYS A 1 146 ? -18.778 -4.508 23.829 1.00 95.06 146 CYS A N 1
ATOM 1116 C CA . CYS A 1 146 ? -19.537 -4.146 25.025 1.00 95.06 146 CYS A CA 1
ATOM 1117 C C . CYS A 1 146 ? -20.797 -5.008 25.174 1.00 95.06 146 CYS A C 1
ATOM 1119 O O . CYS A 1 146 ? -21.034 -5.558 26.248 1.00 95.06 146 CYS A O 1
ATOM 1121 N N . ARG A 1 147 ? -21.586 -5.183 24.103 1.00 94.50 147 ARG A N 1
ATOM 1122 C CA . ARG A 1 147 ? -22.783 -6.043 24.128 1.00 94.50 147 ARG A CA 1
ATOM 1123 C C . ARG A 1 147 ? -22.441 -7.508 24.398 1.00 94.50 147 ARG A C 1
ATOM 1125 O O . ARG A 1 147 ? -23.158 -8.161 25.147 1.00 94.50 147 ARG A O 1
ATOM 1132 N N . ALA A 1 148 ? -21.347 -8.009 23.827 1.00 94.50 148 ALA A N 1
ATOM 1133 C CA . ALA A 1 148 ? -20.941 -9.405 23.967 1.00 94.50 148 ALA A CA 1
ATOM 1134 C C . ALA A 1 148 ? -20.499 -9.764 25.393 1.00 94.50 148 ALA A C 1
ATOM 1136 O O . ALA A 1 148 ? -20.822 -10.848 25.873 1.00 94.50 148 ALA A O 1
ATOM 1137 N N . ILE A 1 149 ? -19.769 -8.873 26.072 1.00 93.81 149 ILE A N 1
ATOM 1138 C CA . ILE A 1 149 ? -19.248 -9.136 27.428 1.00 93.81 149 ILE A CA 1
ATOM 1139 C C . ILE A 1 149 ? -20.111 -8.516 28.536 1.00 93.81 149 ILE A C 1
ATOM 1141 O O . ILE A 1 149 ? -19.970 -8.868 29.706 1.00 93.81 149 ILE A O 1
ATOM 1145 N N . GLY A 1 150 ? -21.019 -7.609 28.176 1.00 92.31 150 GLY A N 1
ATOM 1146 C CA . GLY A 1 150 ? -21.838 -6.823 29.091 1.00 92.31 150 GLY A CA 1
ATOM 1147 C C . GLY A 1 150 ? -21.137 -5.550 29.581 1.00 92.31 150 GLY A C 1
ATOM 1148 O O . GLY A 1 150 ? -19.925 -5.512 29.795 1.00 92.31 150 GLY A O 1
ATOM 1149 N N . TYR A 1 151 ? -21.926 -4.499 29.829 1.00 91.44 151 TYR A N 1
ATOM 1150 C CA . TYR A 1 151 ? -21.428 -3.161 30.175 1.00 91.44 151 TYR A CA 1
ATOM 1151 C C . TYR A 1 151 ? -20.482 -3.131 31.388 1.00 91.44 151 TYR A C 1
ATOM 1153 O O . TYR A 1 151 ? -19.434 -2.493 31.338 1.00 91.44 151 TYR A O 1
ATOM 1161 N N . ARG A 1 152 ? -20.811 -3.850 32.473 1.00 88.69 152 ARG A N 1
ATOM 1162 C CA . ARG A 1 152 ? -19.954 -3.905 33.673 1.00 88.69 152 ARG A CA 1
ATOM 1163 C C . ARG A 1 152 ? -18.594 -4.534 33.383 1.00 88.69 152 ARG A C 1
ATOM 1165 O O . ARG A 1 152 ? -17.577 -3.989 33.792 1.00 88.69 152 ARG A O 1
ATOM 1172 N N . ALA A 1 153 ? -18.579 -5.662 32.674 1.00 91.25 153 ALA A N 1
ATOM 1173 C CA . ALA A 1 153 ? -17.332 -6.322 32.309 1.00 91.25 153 ALA A CA 1
ATOM 1174 C C . ALA A 1 153 ? -16.507 -5.438 31.368 1.00 91.25 153 ALA A C 1
ATOM 1176 O O . ALA A 1 153 ? -15.298 -5.349 31.534 1.00 91.25 153 ALA A O 1
ATOM 1177 N N . HIS A 1 154 ? -17.170 -4.730 30.449 1.00 90.56 154 HIS A N 1
ATOM 1178 C CA . HIS A 1 154 ? -16.534 -3.767 29.557 1.00 90.56 154 HIS A CA 1
ATOM 1179 C C . HIS A 1 154 ? -15.871 -2.602 30.310 1.00 90.56 154 HIS A C 1
ATOM 1181 O O . HIS A 1 154 ? -14.712 -2.290 30.057 1.00 90.56 154 HIS A O 1
ATOM 1187 N N . LEU A 1 155 ? -16.556 -2.008 31.293 1.00 87.88 155 LEU A N 1
ATOM 1188 C CA . LEU A 1 155 ? -15.978 -0.960 32.146 1.00 87.88 155 LEU A CA 1
ATOM 1189 C C . LEU A 1 155 ? -14.786 -1.440 32.980 1.00 87.88 155 LEU A C 1
ATOM 1191 O O . LEU A 1 155 ? -13.894 -0.656 33.292 1.00 87.88 155 LEU A O 1
ATOM 1195 N N . SER A 1 156 ? -14.804 -2.704 33.397 1.00 90.00 156 SER A N 1
ATOM 1196 C CA . SER A 1 156 ? -13.780 -3.305 34.256 1.00 90.00 156 SER A CA 1
ATOM 1197 C C . SER A 1 156 ? -12.755 -4.129 33.477 1.00 90.00 156 SER A C 1
ATOM 1199 O O . SER A 1 156 ? -12.071 -4.961 34.075 1.00 90.00 156 SER A O 1
ATOM 1201 N N . MET A 1 157 ? -12.650 -3.931 32.159 1.00 92.44 157 MET A N 1
ATOM 1202 C CA . MET A 1 157 ? -11.667 -4.638 31.339 1.00 92.44 157 MET A CA 1
ATOM 1203 C C . MET A 1 157 ? -10.256 -4.425 31.885 1.00 92.44 157 MET A C 1
ATOM 1205 O O . MET A 1 157 ? -9.939 -3.385 32.459 1.00 92.44 157 MET A O 1
ATOM 1209 N N . HIS A 1 158 ? -9.375 -5.400 31.691 1.00 95.88 158 HIS A N 1
ATOM 1210 C CA . HIS A 1 158 ? -7.954 -5.178 31.912 1.00 95.88 158 HIS A CA 1
ATOM 1211 C C . HIS A 1 158 ? -7.414 -4.230 30.832 1.00 95.88 158 HIS A C 1
ATOM 1213 O O . HIS A 1 158 ? -7.869 -4.286 29.692 1.00 95.88 158 HIS A O 1
ATOM 1219 N N . GLY A 1 159 ? -6.406 -3.406 31.125 1.00 94.75 159 GLY A N 1
ATOM 1220 C CA . GLY A 1 159 ? -5.837 -2.482 30.133 1.00 94.75 159 GLY A CA 1
ATOM 1221 C C . GLY A 1 159 ? -5.286 -3.199 28.894 1.00 94.75 159 GLY A C 1
ATOM 1222 O O . GLY A 1 159 ? -5.397 -2.692 27.781 1.00 94.75 159 GLY A O 1
ATOM 1223 N N . SER A 1 160 ? -4.763 -4.421 29.057 1.00 96.62 160 SER A N 1
ATOM 1224 C CA . SER A 1 160 ? -4.376 -5.265 27.912 1.00 96.62 160 SER A CA 1
ATOM 1225 C C . SER A 1 160 ? -5.574 -5.685 27.056 1.00 96.62 160 SER A C 1
ATOM 1227 O O . SER A 1 160 ? -5.475 -5.677 25.832 1.00 96.62 160 SER A O 1
ATOM 1229 N N . ASP A 1 161 ? -6.712 -6.008 27.671 1.00 96.62 161 ASP A N 1
ATOM 1230 C CA . ASP A 1 161 ? -7.919 -6.383 26.933 1.00 96.62 161 ASP A CA 1
ATOM 1231 C C . ASP A 1 161 ? -8.517 -5.161 26.228 1.00 96.62 161 ASP A C 1
ATOM 1233 O O . ASP A 1 161 ? -8.963 -5.271 25.089 1.00 96.62 161 ASP A O 1
ATOM 1237 N N . SER A 1 162 ? -8.474 -3.981 26.860 1.00 94.75 162 SER A N 1
ATOM 1238 C CA . SER A 1 162 ? -8.856 -2.713 26.224 1.00 94.75 162 SER A CA 1
ATOM 1239 C C . SER A 1 162 ? -7.978 -2.432 25.002 1.00 94.75 162 SER A C 1
ATOM 1241 O O . SER A 1 162 ? -8.498 -2.176 23.920 1.00 94.75 162 SER A O 1
ATOM 1243 N N . ALA A 1 163 ? -6.656 -2.595 25.124 1.00 95.50 163 ALA A N 1
ATOM 1244 C CA . ALA A 1 163 ? -5.736 -2.473 23.994 1.00 95.50 163 ALA A CA 1
ATOM 1245 C C . ALA A 1 163 ? -5.997 -3.519 22.894 1.00 95.50 163 ALA A C 1
ATOM 1247 O O . ALA A 1 163 ? -5.854 -3.223 21.709 1.00 95.50 163 ALA A O 1
ATOM 1248 N N . ALA A 1 164 ? -6.404 -4.740 23.251 1.00 97.19 164 ALA A N 1
ATOM 1249 C CA . ALA A 1 164 ? -6.840 -5.732 22.272 1.00 97.19 164 ALA A CA 1
ATOM 1250 C C . ALA A 1 164 ? -8.131 -5.313 21.551 1.00 97.19 164 ALA A C 1
ATOM 1252 O O . ALA A 1 164 ? -8.228 -5.497 20.337 1.00 97.19 164 ALA A O 1
ATOM 1253 N N . GLY A 1 165 ? -9.081 -4.708 22.270 1.00 95.38 165 GLY A N 1
ATOM 1254 C CA . GLY A 1 165 ? -10.288 -4.100 21.708 1.00 95.38 165 GLY A CA 1
ATOM 1255 C C . GLY A 1 165 ? -9.967 -3.033 20.660 1.00 95.38 165 GLY A C 1
ATOM 1256 O O . GLY A 1 165 ? -10.402 -3.158 19.517 1.00 95.38 165 GLY A O 1
ATOM 1257 N N . GLU A 1 166 ? -9.118 -2.062 21.004 1.00 95.25 166 GLU A N 1
ATOM 1258 C CA . GLU A 1 166 ? -8.659 -1.018 20.073 1.00 95.25 166 GLU A CA 1
ATOM 1259 C C . GLU A 1 166 ? -7.932 -1.599 18.855 1.00 95.25 166 GLU A C 1
ATOM 1261 O O . GLU A 1 166 ? -8.216 -1.242 17.713 1.00 95.25 166 GLU A O 1
ATOM 1266 N N . ALA A 1 167 ? -7.028 -2.563 19.060 1.00 96.56 167 ALA A N 1
ATOM 1267 C CA . ALA A 1 167 ? -6.327 -3.218 17.957 1.00 96.56 167 ALA A CA 1
ATOM 1268 C C . ALA A 1 167 ? -7.284 -3.925 16.975 1.00 96.56 167 ALA A C 1
ATOM 1270 O O . ALA A 1 167 ? -7.007 -3.984 15.769 1.00 96.56 167 ALA A O 1
ATOM 1271 N N . ASN A 1 168 ? -8.396 -4.471 17.476 1.00 97.81 168 ASN A N 1
ATOM 1272 C CA . ASN A 1 168 ? -9.439 -5.069 16.646 1.00 97.81 168 ASN A CA 1
ATOM 1273 C C . ASN A 1 168 ? -10.252 -3.994 15.914 1.00 97.81 168 ASN A C 1
ATOM 1275 O O . ASN A 1 168 ? -10.471 -4.136 14.711 1.00 97.81 168 ASN A O 1
ATOM 1279 N N . ALA A 1 169 ? -10.630 -2.912 16.598 1.00 95.19 169 ALA A N 1
ATOM 1280 C CA . ALA A 1 169 ? -11.381 -1.800 16.018 1.00 95.19 169 ALA A CA 1
ATOM 1281 C C . ALA A 1 169 ? -10.604 -1.107 14.885 1.00 95.19 169 ALA A C 1
ATOM 1283 O O . ALA A 1 169 ? -11.110 -1.000 13.766 1.00 95.19 169 ALA A O 1
ATOM 1284 N N . TYR A 1 170 ? -9.323 -0.778 15.098 1.00 95.81 170 TYR A N 1
ATOM 1285 C CA . TYR A 1 170 ? -8.448 -0.264 14.034 1.00 95.81 170 TYR A CA 1
ATOM 1286 C C . TYR A 1 170 ? -8.217 -1.277 12.907 1.00 95.81 170 TYR A C 1
ATOM 1288 O O . TYR A 1 170 ? -8.075 -0.894 11.746 1.00 95.81 170 TYR A O 1
ATOM 1296 N N . GLY A 1 171 ? -8.219 -2.578 13.215 1.00 96.56 171 GLY A N 1
ATOM 1297 C CA . GLY A 1 171 ? -8.184 -3.629 12.198 1.00 96.56 171 GLY A CA 1
ATOM 1298 C C . GLY A 1 171 ? -9.414 -3.618 11.291 1.00 96.56 171 GLY A C 1
ATOM 1299 O O . GLY A 1 171 ? -9.279 -3.725 10.071 1.00 96.56 171 GLY A O 1
ATOM 1300 N N . ALA A 1 172 ? -10.601 -3.454 11.876 1.00 96.94 172 ALA A N 1
ATOM 1301 C CA . ALA A 1 172 ? -11.858 -3.359 11.144 1.00 96.94 172 ALA A CA 1
ATOM 1302 C C . ALA A 1 172 ? -11.930 -2.064 10.314 1.00 96.94 172 ALA A C 1
ATOM 1304 O O . ALA A 1 172 ? -12.269 -2.107 9.130 1.00 96.94 172 ALA A O 1
ATOM 1305 N N . GLN A 1 173 ? -11.506 -0.934 10.887 1.00 95.62 173 GLN A N 1
ATOM 1306 C CA . GLN A 1 173 ? -11.365 0.342 10.181 1.00 95.62 173 GLN A CA 1
ATOM 1307 C C . GLN A 1 173 ? -10.429 0.220 8.967 1.00 95.62 173 GLN A C 1
ATOM 1309 O O . GLN A 1 173 ? -10.802 0.592 7.853 1.00 95.62 173 GLN A O 1
ATOM 1314 N N . ALA A 1 174 ? -9.238 -0.365 9.146 1.00 96.00 174 ALA A N 1
ATOM 1315 C CA . ALA A 1 174 ? -8.275 -0.574 8.066 1.00 96.00 174 ALA A CA 1
ATOM 1316 C C . ALA A 1 174 ? -8.835 -1.464 6.942 1.00 96.00 174 ALA A C 1
ATOM 1318 O O . ALA A 1 174 ? -8.565 -1.210 5.767 1.00 96.00 174 ALA A O 1
ATOM 1319 N N . ALA A 1 175 ? -9.634 -2.484 7.273 1.00 96.50 175 ALA A N 1
ATOM 1320 C CA . ALA A 1 175 ? -10.278 -3.343 6.280 1.00 96.50 175 ALA A CA 1
ATOM 1321 C C . ALA A 1 175 ? -11.283 -2.571 5.407 1.00 96.50 175 ALA A C 1
ATOM 1323 O O . ALA A 1 175 ? -11.279 -2.735 4.185 1.00 96.50 175 ALA A O 1
ATOM 1324 N N . VAL A 1 176 ? -12.087 -1.685 6.007 1.00 96.38 176 VAL A N 1
ATOM 1325 C CA . VAL A 1 176 ? -13.001 -0.808 5.257 1.00 96.38 176 VAL A CA 1
ATOM 1326 C C . VAL A 1 176 ? -12.217 0.123 4.340 1.00 96.38 176 VAL A C 1
ATOM 1328 O O . VAL A 1 176 ? -12.506 0.183 3.149 1.00 96.38 176 VAL A O 1
ATOM 1331 N N . ILE A 1 177 ? -11.180 0.791 4.853 1.00 96.50 177 ILE A N 1
ATOM 1332 C CA . ILE A 1 177 ? -10.380 1.726 4.050 1.00 96.50 177 ILE A CA 1
ATOM 1333 C C . ILE A 1 177 ? -9.704 1.006 2.874 1.00 96.50 177 ILE A C 1
ATOM 1335 O O . ILE A 1 177 ? -9.723 1.515 1.755 1.00 96.50 177 ILE A O 1
ATOM 1339 N N . ARG A 1 178 ? -9.168 -0.206 3.083 1.00 97.00 178 ARG A N 1
ATOM 1340 C CA . ARG A 1 178 ? -8.614 -1.033 1.996 1.00 97.00 178 ARG A CA 1
ATOM 1341 C C . ARG A 1 178 ? -9.647 -1.352 0.925 1.00 97.00 178 ARG A C 1
ATOM 1343 O O . ARG A 1 178 ? -9.337 -1.236 -0.255 1.00 97.00 178 ARG A O 1
ATOM 1350 N N . ALA A 1 179 ? -10.865 -1.718 1.317 1.00 95.62 179 ALA A N 1
ATOM 1351 C CA . ALA A 1 179 ? -11.938 -1.984 0.365 1.00 95.62 179 ALA A CA 1
ATOM 1352 C C . ALA A 1 179 ? -12.315 -0.728 -0.442 1.00 95.62 179 ALA A C 1
ATOM 1354 O O . ALA A 1 179 ? -12.566 -0.820 -1.641 1.00 95.62 179 ALA A O 1
ATOM 1355 N N . GLU A 1 180 ? -12.321 0.450 0.182 1.00 96.19 180 GLU A N 1
ATOM 1356 C CA . GLU A 1 180 ? -12.584 1.719 -0.508 1.00 96.19 180 GLU A CA 1
ATOM 1357 C C . GLU A 1 180 ? -11.461 2.097 -1.481 1.00 96.19 180 GLU A C 1
ATOM 1359 O O . GLU A 1 180 ? -11.733 2.480 -2.619 1.00 96.19 180 GLU A O 1
ATOM 1364 N N . ILE A 1 181 ? -10.198 1.914 -1.082 1.00 96.00 181 ILE A N 1
ATOM 1365 C CA . ILE A 1 181 ? -9.056 2.096 -1.984 1.00 96.00 181 ILE A CA 1
ATOM 1366 C C . ILE A 1 181 ? -9.135 1.108 -3.154 1.00 96.00 181 ILE A C 1
ATOM 1368 O O . ILE A 1 181 ? -8.956 1.521 -4.297 1.00 96.00 181 ILE A O 1
ATOM 1372 N N . ALA A 1 182 ? -9.445 -0.166 -2.898 1.00 95.38 182 ALA A N 1
ATOM 1373 C CA . ALA A 1 182 ? -9.575 -1.185 -3.936 1.00 95.38 182 ALA A CA 1
ATOM 1374 C C . ALA A 1 182 ? -10.625 -0.796 -4.988 1.00 95.38 182 ALA A C 1
ATOM 1376 O O . ALA A 1 182 ? -10.307 -0.793 -6.174 1.00 95.38 182 ALA A O 1
ATOM 1377 N N . LYS A 1 183 ? -11.820 -0.351 -4.568 1.00 93.75 183 LYS A N 1
ATOM 1378 C CA . LYS A 1 183 ? -12.874 0.139 -5.480 1.00 93.75 183 LYS A CA 1
ATOM 1379 C C . LYS A 1 183 ? -12.386 1.275 -6.383 1.00 93.75 183 LYS A C 1
ATOM 1381 O O . LYS A 1 183 ? -12.658 1.274 -7.581 1.00 93.75 183 LYS A O 1
ATOM 1386 N N . ILE A 1 184 ? -11.665 2.248 -5.819 1.00 94.19 184 ILE A N 1
ATOM 1387 C CA . ILE A 1 184 ? -11.094 3.361 -6.592 1.00 94.19 184 ILE A CA 1
ATOM 1388 C C . ILE A 1 184 ? -10.074 2.829 -7.598 1.00 94.19 184 ILE A C 1
ATOM 1390 O O . ILE A 1 184 ? -10.117 3.183 -8.775 1.00 94.19 184 ILE A O 1
ATOM 1394 N N . VAL A 1 185 ? -9.154 1.990 -7.122 1.00 93.94 185 VAL A N 1
ATOM 1395 C CA . VAL A 1 185 ? -8.000 1.487 -7.869 1.00 93.94 185 VAL A CA 1
ATOM 1396 C C . VAL A 1 185 ? -8.420 0.566 -9.013 1.00 93.94 185 VAL A C 1
ATOM 1398 O O . VAL A 1 185 ? -7.859 0.673 -10.101 1.00 93.94 185 VAL A O 1
ATOM 1401 N N . GLU A 1 186 ? -9.444 -0.264 -8.823 1.00 92.25 186 GLU A N 1
ATOM 1402 C CA . GLU A 1 186 ? -10.066 -1.079 -9.877 1.00 92.25 186 GLU A CA 1
ATOM 1403 C C . GLU A 1 186 ? -10.596 -0.233 -11.044 1.00 92.25 186 GLU A C 1
ATOM 1405 O O . GLU A 1 186 ? -10.554 -0.667 -12.194 1.00 92.25 186 GLU A O 1
ATOM 1410 N N . GLY A 1 187 ? -11.060 0.989 -10.770 1.00 89.81 187 GLY A N 1
ATOM 1411 C CA . GLY A 1 187 ? -11.500 1.936 -11.795 1.00 89.81 187 GLY A CA 1
ATOM 1412 C C . GLY A 1 187 ? -10.359 2.651 -12.529 1.00 89.81 187 GLY A C 1
ATOM 1413 O O . GLY A 1 187 ? -10.605 3.338 -13.526 1.00 89.81 187 GLY A O 1
ATOM 1414 N N . LEU A 1 188 ? -9.112 2.525 -12.062 1.00 90.38 188 LEU A N 1
ATOM 1415 C CA . LEU A 1 188 ? -7.963 3.190 -12.671 1.00 90.38 188 LEU A CA 1
ATOM 1416 C C . LEU A 1 188 ? -7.454 2.438 -13.901 1.00 90.38 188 LEU A C 1
ATOM 1418 O O . LEU A 1 188 ? -7.623 1.232 -14.068 1.00 90.38 188 LEU A O 1
ATOM 1422 N N . LYS A 1 189 ? -6.739 3.176 -14.754 1.00 91.56 189 LYS A N 1
ATOM 1423 C CA . LYS A 1 189 ? -5.976 2.632 -15.886 1.00 91.56 189 LYS A CA 1
ATOM 1424 C C . LYS A 1 189 ? -4.486 2.895 -15.661 1.00 91.56 189 LYS A C 1
ATOM 1426 O O . LYS A 1 189 ? -3.942 3.821 -16.275 1.00 91.56 189 LYS A O 1
AT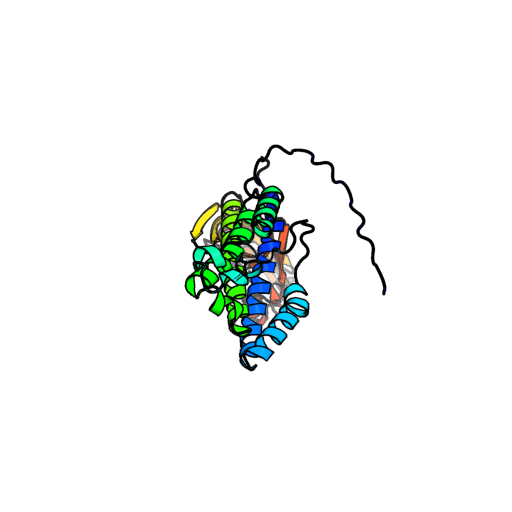OM 1431 N N . PRO A 1 190 ? -3.837 2.166 -14.731 1.00 94.81 190 PRO A N 1
ATOM 1432 C CA . PRO A 1 190 ? -2.441 2.406 -14.427 1.00 94.81 190 PRO A CA 1
ATOM 1433 C C . PRO A 1 190 ? -1.560 2.123 -15.643 1.00 94.81 190 PRO A C 1
ATOM 1435 O O . PRO A 1 190 ? -1.841 1.247 -16.465 1.00 94.81 190 PRO A O 1
ATOM 1438 N N . ARG A 1 191 ? -0.460 2.863 -15.737 1.00 96.00 191 ARG A N 1
ATOM 1439 C CA . ARG A 1 191 ? 0.616 2.602 -16.687 1.00 96.00 191 ARG A CA 1
ATOM 1440 C C . ARG A 1 191 ? 1.932 2.454 -15.946 1.00 96.00 191 ARG A C 1
ATOM 1442 O O . ARG A 1 191 ? 2.221 3.225 -15.035 1.00 96.00 191 ARG A O 1
ATOM 1449 N N . ILE A 1 192 ? 2.722 1.468 -16.345 1.00 97.06 192 ILE A N 1
ATOM 1450 C CA . ILE A 1 192 ? 4.079 1.276 -15.843 1.00 97.06 192 ILE A CA 1
ATOM 1451 C C . ILE A 1 192 ? 5.046 1.761 -16.912 1.00 97.06 192 ILE A C 1
ATOM 1453 O O . ILE A 1 192 ? 5.094 1.206 -18.008 1.00 97.06 192 ILE A O 1
ATOM 1457 N N . GLU A 1 193 ? 5.820 2.787 -16.581 1.00 97.25 193 GLU A N 1
ATOM 1458 C CA . GLU A 1 193 ? 6.966 3.231 -17.367 1.00 97.25 193 GLU A CA 1
ATOM 1459 C C . GLU A 1 193 ? 8.220 2.563 -16.801 1.00 97.25 193 GLU A C 1
ATOM 1461 O O . GLU A 1 193 ? 8.457 2.579 -15.593 1.00 97.25 193 GLU A O 1
ATOM 1466 N N . MET A 1 194 ? 9.043 1.985 -17.667 1.00 95.50 194 MET A N 1
ATOM 1467 C CA . MET A 1 194 ? 10.330 1.415 -17.285 1.00 95.50 194 MET A CA 1
ATOM 1468 C C . MET A 1 194 ? 11.419 1.993 -18.171 1.00 95.50 194 MET A C 1
ATOM 1470 O O . MET A 1 194 ? 11.254 2.068 -19.391 1.00 95.50 194 MET A O 1
ATOM 1474 N N . SER A 1 195 ? 12.553 2.348 -17.583 1.00 95.25 195 SER A N 1
ATOM 1475 C CA . SER A 1 195 ? 13.742 2.735 -18.332 1.00 95.25 195 SER A CA 1
ATOM 1476 C C . SER A 1 195 ? 15.007 2.187 -17.690 1.00 95.25 195 SER A C 1
ATOM 1478 O O . SER A 1 195 ? 15.060 1.940 -16.489 1.00 95.25 195 SER A O 1
ATOM 1480 N N . ALA A 1 196 ? 16.035 1.958 -18.500 1.00 92.75 196 ALA A N 1
ATOM 1481 C CA . ALA A 1 196 ? 17.367 1.651 -18.003 1.00 92.75 196 ALA A CA 1
ATOM 1482 C C . ALA A 1 196 ? 18.416 2.280 -18.911 1.00 92.75 196 ALA A C 1
ATOM 1484 O O . ALA A 1 196 ? 18.251 2.263 -20.127 1.00 92.75 196 ALA A O 1
ATOM 1485 N N . ALA A 1 197 ? 19.503 2.763 -18.326 1.00 92.00 197 ALA A N 1
ATOM 1486 C CA . ALA A 1 197 ? 20.721 3.096 -19.052 1.00 92.00 197 ALA A CA 1
ATOM 1487 C C . ALA A 1 197 ? 21.848 2.291 -18.415 1.00 92.00 197 ALA A C 1
ATOM 1489 O O . ALA A 1 197 ? 22.239 2.554 -17.278 1.00 92.00 197 ALA A O 1
ATOM 1490 N N . ILE A 1 198 ? 22.313 1.261 -19.116 1.00 91.31 198 ILE A N 1
ATOM 1491 C CA . ILE A 1 198 ? 23.253 0.269 -18.598 1.00 91.31 198 ILE A CA 1
ATOM 1492 C C . ILE A 1 198 ? 24.554 0.383 -19.370 1.00 91.31 198 ILE A C 1
ATOM 1494 O O . ILE A 1 198 ? 24.562 0.397 -20.598 1.00 91.31 198 ILE A O 1
ATOM 1498 N N . ARG A 1 199 ? 25.672 0.381 -18.653 1.00 92.69 199 ARG A N 1
ATOM 1499 C CA . ARG A 1 199 ? 27.002 0.225 -19.227 1.00 92.69 199 ARG A CA 1
ATOM 1500 C C . ARG A 1 199 ? 27.658 -1.020 -18.655 1.00 92.69 199 ARG A C 1
ATOM 1502 O O . ARG A 1 199 ? 27.798 -1.150 -17.442 1.00 92.69 199 ARG A O 1
ATOM 1509 N N . ALA A 1 200 ? 28.069 -1.919 -19.538 1.00 90.81 200 ALA A N 1
ATOM 1510 C CA . ALA A 1 200 ? 28.824 -3.116 -19.216 1.00 90.81 200 ALA A CA 1
ATOM 1511 C C . ALA A 1 200 ? 30.278 -2.937 -19.651 1.00 90.81 200 ALA A C 1
ATOM 1513 O O . ALA A 1 200 ? 30.562 -2.705 -20.825 1.00 90.81 200 ALA A O 1
ATOM 1514 N N . GLN A 1 201 ? 31.200 -3.064 -18.708 1.00 91.44 201 GLN A N 1
ATOM 1515 C CA . GLN A 1 201 ? 32.636 -3.057 -18.948 1.00 91.44 201 GLN A CA 1
ATOM 1516 C C . GLN A 1 201 ? 33.154 -4.484 -18.750 1.00 91.44 201 GLN A C 1
ATOM 1518 O O . GLN A 1 201 ? 33.203 -4.955 -17.610 1.00 91.44 201 GLN A O 1
ATOM 1523 N N . PRO A 1 202 ? 33.477 -5.213 -19.831 1.00 88.12 202 PRO A N 1
ATOM 1524 C CA . PRO A 1 202 ? 34.097 -6.524 -19.700 1.00 88.12 202 PRO A CA 1
ATOM 1525 C C . PRO A 1 202 ? 35.511 -6.399 -19.098 1.00 88.12 202 PRO A C 1
ATOM 1527 O O . PRO A 1 202 ? 36.062 -5.294 -19.045 1.00 88.12 202 PRO A O 1
ATOM 1530 N N . PRO A 1 203 ? 36.138 -7.518 -18.688 1.00 87.12 203 PRO A N 1
ATOM 1531 C CA . PRO A 1 203 ? 37.574 -7.545 -18.421 1.00 87.12 203 PRO A CA 1
ATOM 1532 C C . PRO A 1 203 ? 38.363 -6.964 -19.600 1.00 87.12 203 PRO A C 1
ATOM 1534 O O . PRO A 1 203 ? 37.877 -6.984 -20.733 1.00 87.12 203 PRO A O 1
ATOM 1537 N N . ALA A 1 204 ? 39.581 -6.480 -19.338 1.00 85.31 204 ALA A N 1
ATOM 1538 C CA . ALA A 1 204 ? 40.425 -5.831 -20.341 1.00 85.31 204 ALA A CA 1
ATOM 1539 C C . ALA A 1 204 ? 40.446 -6.614 -21.669 1.00 85.31 204 ALA A C 1
ATOM 1541 O O . ALA A 1 204 ? 40.960 -7.730 -21.749 1.00 85.31 204 ALA A O 1
ATOM 1542 N N . ASN A 1 205 ? 39.856 -6.017 -22.706 1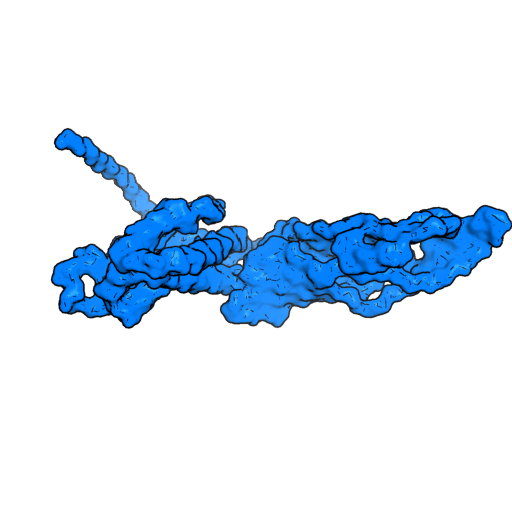.00 76.50 205 ASN A N 1
ATOM 1543 C CA . ASN A 1 205 ? 39.694 -6.608 -24.026 1.00 76.50 205 ASN A CA 1
ATOM 1544 C C . ASN A 1 205 ? 40.022 -5.547 -25.082 1.00 76.50 205 ASN A C 1
ATOM 1546 O O . ASN A 1 205 ? 39.450 -4.459 -25.081 1.00 76.50 205 ASN A O 1
ATOM 1550 N N . ALA A 1 206 ? 40.940 -5.868 -25.996 1.00 72.31 206 ALA A N 1
ATOM 1551 C CA . ALA A 1 206 ? 41.372 -4.956 -27.055 1.00 72.31 206 ALA A CA 1
ATOM 1552 C C . ALA A 1 206 ? 40.263 -4.632 -28.079 1.00 72.31 206 ALA A C 1
ATOM 1554 O O . ALA A 1 206 ? 40.373 -3.658 -28.820 1.00 72.31 206 ALA A O 1
ATOM 1555 N N . MET A 1 207 ? 39.202 -5.442 -28.137 1.00 77.19 207 MET A N 1
ATOM 1556 C CA . MET A 1 207 ? 38.107 -5.300 -29.098 1.00 77.19 207 MET A CA 1
ATOM 1557 C C . MET A 1 207 ? 36.944 -4.452 -28.568 1.00 77.19 207 MET A C 1
ATOM 1559 O O . MET A 1 207 ? 36.437 -3.594 -29.289 1.00 77.19 207 MET A O 1
ATOM 1563 N N . VAL A 1 208 ? 36.522 -4.679 -27.321 1.00 83.25 208 VAL A N 1
ATOM 1564 C CA . VAL A 1 208 ? 35.354 -4.027 -26.706 1.00 83.25 208 VAL A CA 1
ATOM 1565 C C . VAL A 1 208 ? 35.760 -3.462 -25.355 1.00 83.25 208 VAL A C 1
ATOM 1567 O O . VAL A 1 208 ? 36.087 -4.220 -24.445 1.00 83.25 208 VAL A O 1
ATOM 1570 N N . THR A 1 209 ? 35.707 -2.140 -25.212 1.00 86.75 209 THR A N 1
ATOM 1571 C CA . THR A 1 209 ? 36.012 -1.457 -23.945 1.00 86.75 209 THR A CA 1
ATOM 1572 C C . THR A 1 209 ? 34.760 -1.257 -23.097 1.00 86.75 209 THR A C 1
ATOM 1574 O O . THR A 1 209 ? 34.830 -1.292 -21.869 1.00 86.75 209 THR A O 1
ATOM 1577 N N . ALA A 1 210 ? 33.602 -1.091 -23.737 1.00 88.50 210 ALA A N 1
ATOM 1578 C CA . ALA A 1 210 ? 32.305 -1.105 -23.080 1.00 88.50 210 ALA A CA 1
ATOM 1579 C C . ALA A 1 210 ? 31.183 -1.466 -24.060 1.00 88.50 210 ALA A C 1
ATOM 1581 O O . ALA A 1 210 ? 31.289 -1.257 -25.267 1.00 88.50 210 ALA A O 1
ATOM 1582 N N . LEU A 1 211 ? 30.080 -1.970 -23.521 1.00 89.81 211 LEU A N 1
ATOM 1583 C CA . LEU A 1 211 ? 28.785 -2.022 -24.187 1.00 89.81 211 LEU A CA 1
ATOM 1584 C C . LEU A 1 211 ? 27.845 -1.090 -23.434 1.00 89.81 211 LEU A C 1
ATOM 1586 O O . LEU A 1 211 ? 27.811 -1.133 -22.204 1.00 89.81 211 LEU A O 1
ATOM 1590 N N . ALA A 1 212 ? 27.080 -0.277 -24.150 1.00 91.31 212 ALA A N 1
ATOM 1591 C CA . ALA A 1 212 ? 26.007 0.506 -23.557 1.00 91.31 212 ALA A CA 1
ATOM 1592 C C . ALA A 1 212 ? 24.657 0.037 -24.099 1.00 91.31 212 ALA A C 1
ATOM 1594 O O . ALA A 1 212 ? 24.541 -0.382 -25.253 1.00 91.31 212 ALA A O 1
ATOM 1595 N N . ALA A 1 213 ? 23.652 0.053 -23.234 1.00 90.50 213 ALA A N 1
ATOM 1596 C CA . ALA A 1 213 ? 22.304 -0.385 -23.524 1.00 90.50 213 ALA A CA 1
ATOM 1597 C C . ALA A 1 213 ? 21.300 0.582 -22.897 1.00 90.50 213 ALA A C 1
ATOM 1599 O O . ALA A 1 213 ? 21.235 0.697 -21.674 1.00 90.50 213 ALA A O 1
ATOM 1600 N N . ASP A 1 214 ? 20.491 1.216 -23.738 1.00 92.69 214 ASP A N 1
ATOM 1601 C CA . ASP A 1 214 ? 19.325 1.980 -23.315 1.00 92.69 214 ASP A CA 1
ATOM 1602 C C . ASP A 1 214 ? 18.075 1.127 -23.492 1.00 92.69 214 ASP A C 1
ATOM 1604 O O . ASP A 1 214 ? 17.829 0.552 -24.557 1.00 92.69 214 ASP A O 1
ATOM 1608 N N . MET A 1 215 ? 17.273 1.051 -22.442 1.00 92.12 215 MET A N 1
ATOM 1609 C CA . MET A 1 215 ? 16.031 0.300 -22.403 1.00 92.12 215 MET A CA 1
ATOM 1610 C C . MET A 1 215 ? 14.876 1.238 -22.097 1.00 92.12 215 MET A C 1
ATOM 1612 O O . MET A 1 215 ? 14.982 2.092 -21.219 1.00 92.12 215 MET A O 1
ATOM 1616 N N . SER A 1 216 ? 13.754 1.044 -22.781 1.00 94.88 216 SER A N 1
ATOM 1617 C CA . SER A 1 216 ? 12.497 1.703 -22.441 1.00 94.88 216 SER A CA 1
ATOM 1618 C C . SER A 1 216 ? 11.309 0.776 -22.671 1.00 94.88 216 SER A C 1
ATOM 1620 O O . SER A 1 216 ? 11.274 0.024 -23.648 1.00 94.88 216 SER A O 1
ATOM 1622 N N . ALA A 1 217 ? 10.325 0.831 -21.781 1.00 94.38 217 ALA A N 1
ATOM 1623 C CA . ALA A 1 217 ? 9.049 0.149 -21.932 1.00 94.38 217 ALA A CA 1
ATOM 1624 C C . ALA A 1 217 ? 7.920 0.983 -21.322 1.00 94.38 217 ALA A C 1
ATOM 1626 O O . ALA A 1 217 ? 8.119 1.695 -20.339 1.00 94.38 217 ALA A O 1
ATOM 1627 N N . GLU A 1 218 ? 6.731 0.847 -21.895 1.00 95.44 218 GLU A N 1
ATOM 1628 C CA . GLU A 1 218 ? 5.479 1.324 -21.315 1.00 95.44 218 GLU A CA 1
ATOM 1629 C C . GLU A 1 218 ? 4.479 0.168 -21.370 1.00 95.44 218 GLU A C 1
ATOM 1631 O O . GLU A 1 218 ? 4.346 -0.497 -22.405 1.00 95.44 218 GLU A O 1
ATOM 1636 N N . LEU A 1 219 ? 3.809 -0.104 -20.251 1.00 95.06 219 LEU A N 1
ATOM 1637 C CA . LEU A 1 219 ? 2.760 -1.114 -20.162 1.00 95.06 219 LEU A CA 1
ATOM 1638 C C . LEU A 1 219 ? 1.474 -0.472 -19.667 1.00 95.06 219 LEU A C 1
ATOM 1640 O O . LEU A 1 219 ? 1.457 0.141 -18.601 1.00 95.06 219 LEU A O 1
ATOM 1644 N N . ALA A 1 220 ? 0.393 -0.662 -20.419 1.00 95.25 220 ALA A N 1
ATOM 1645 C CA . ALA A 1 220 ? -0.948 -0.415 -19.917 1.00 95.25 220 ALA A CA 1
ATOM 1646 C C . ALA A 1 220 ? -1.378 -1.607 -19.061 1.00 95.25 220 ALA A C 1
ATOM 1648 O O . ALA A 1 220 ? -1.290 -2.758 -19.494 1.00 95.25 220 ALA A O 1
ATOM 1649 N N . MET A 1 221 ? -1.828 -1.319 -17.847 1.00 95.62 221 MET A N 1
ATOM 1650 C CA . MET A 1 221 ? -2.235 -2.318 -16.871 1.00 95.62 221 MET A CA 1
ATOM 1651 C C . MET A 1 221 ? -3.760 -2.374 -16.821 1.00 95.62 221 MET A C 1
ATOM 1653 O O . MET A 1 221 ? -4.423 -1.337 -16.840 1.00 95.62 221 MET A O 1
ATOM 1657 N N . SER A 1 222 ? -4.319 -3.580 -16.757 1.00 94.38 222 SER A N 1
ATOM 1658 C CA . SER A 1 222 ? -5.759 -3.797 -16.586 1.00 94.38 222 SER A CA 1
ATOM 1659 C C . SER A 1 222 ? -6.012 -4.622 -15.329 1.00 94.38 222 SER A C 1
ATOM 1661 O O . SER A 1 222 ? -5.254 -5.564 -15.088 1.00 94.38 222 SER A O 1
ATOM 1663 N N . PRO A 1 223 ? -7.035 -4.289 -14.523 1.00 93.38 223 PRO A N 1
ATOM 1664 C CA . PRO A 1 223 ? -7.375 -5.081 -13.350 1.00 93.38 223 PRO A CA 1
ATOM 1665 C C . PRO A 1 223 ? -7.819 -6.474 -13.799 1.00 93.38 223 PRO A C 1
ATOM 1667 O O . PRO A 1 223 ? -8.602 -6.614 -14.739 1.00 93.38 223 PRO A O 1
ATOM 1670 N N . THR A 1 224 ? -7.303 -7.508 -13.144 1.00 94.00 224 THR A N 1
ATOM 1671 C CA . THR A 1 224 ? -7.648 -8.903 -13.447 1.00 94.00 224 THR A CA 1
ATOM 1672 C C . THR A 1 224 ? -8.269 -9.618 -12.265 1.00 94.00 224 THR A C 1
ATOM 1674 O O . THR A 1 224 ? -9.089 -10.513 -12.471 1.00 94.00 224 THR A O 1
ATOM 1677 N N . GLN A 1 225 ? -7.912 -9.239 -11.035 1.00 90.31 225 GLN A N 1
ATOM 1678 C CA . GLN A 1 225 ? -8.462 -9.837 -9.821 1.00 90.31 225 GLN A CA 1
ATOM 1679 C C . GLN A 1 225 ? -8.535 -8.813 -8.690 1.00 90.31 225 GLN A C 1
ATOM 1681 O O . GLN A 1 225 ? -7.697 -7.919 -8.585 1.00 90.31 225 GLN A O 1
ATOM 1686 N N . SER A 1 226 ? -9.515 -9.003 -7.814 1.00 90.12 226 SER A N 1
ATOM 1687 C CA . SER A 1 226 ? -9.640 -8.316 -6.534 1.00 90.12 226 SER A CA 1
ATOM 1688 C C . SER A 1 226 ? -10.110 -9.320 -5.490 1.00 90.12 226 SER A C 1
ATOM 1690 O O . SER A 1 226 ? -10.849 -10.254 -5.822 1.00 90.12 226 SER A O 1
ATOM 1692 N N . ASN A 1 227 ? -9.648 -9.187 -4.248 1.00 89.12 227 ASN A N 1
ATOM 1693 C CA . ASN A 1 227 ? -10.024 -10.094 -3.167 1.00 89.12 227 ASN A CA 1
ATOM 1694 C C . ASN A 1 227 ? -10.650 -9.364 -1.973 1.00 89.12 227 ASN A C 1
ATOM 1696 O O . ASN A 1 227 ? -10.554 -8.149 -1.823 1.00 89.12 227 ASN A O 1
ATOM 1700 N N . ALA A 1 228 ? -11.270 -10.137 -1.078 1.00 82.44 228 ALA A N 1
ATOM 1701 C CA . ALA A 1 228 ? -11.937 -9.607 0.112 1.00 82.44 228 ALA A CA 1
ATOM 1702 C C . ALA A 1 228 ? -10.987 -8.895 1.098 1.00 82.44 228 ALA A C 1
ATOM 1704 O O . ALA A 1 228 ? -11.454 -8.164 1.965 1.00 82.44 228 ALA A O 1
ATOM 1705 N N . ALA A 1 229 ? -9.668 -9.086 0.976 1.00 85.12 229 ALA A N 1
ATOM 1706 C CA . ALA A 1 229 ? -8.674 -8.373 1.777 1.00 85.12 229 ALA A CA 1
ATOM 1707 C C . ALA A 1 229 ? -8.337 -6.975 1.215 1.00 85.12 229 ALA A C 1
ATOM 1709 O O . ALA A 1 229 ? -7.497 -6.279 1.789 1.00 85.12 229 ALA A O 1
ATOM 1710 N N . GLY A 1 230 ? -8.974 -6.568 0.110 1.00 88.56 230 GLY A N 1
ATOM 1711 C CA . GLY A 1 230 ? -8.730 -5.295 -0.567 1.00 88.56 230 GLY A CA 1
ATOM 1712 C C . GLY A 1 230 ? -7.456 -5.289 -1.410 1.00 88.56 230 GLY A C 1
ATOM 1713 O O . GLY A 1 230 ? -6.932 -4.219 -1.710 1.00 88.56 230 GLY A O 1
ATOM 1714 N N . GLN A 1 231 ? -6.931 -6.464 -1.771 1.00 93.94 231 GLN A N 1
ATOM 1715 C CA . GLN A 1 231 ? -5.814 -6.545 -2.707 1.00 93.94 231 GLN A CA 1
ATOM 1716 C C . GLN A 1 231 ? -6.333 -6.536 -4.138 1.00 93.94 231 GLN A C 1
ATOM 1718 O O . GLN A 1 231 ? -7.228 -7.313 -4.473 1.00 93.94 231 GLN A O 1
ATOM 1723 N N . VAL A 1 232 ? -5.715 -5.712 -4.981 1.00 96.19 232 VAL A N 1
ATOM 1724 C CA . VAL A 1 232 ? -6.031 -5.621 -6.408 1.00 96.19 232 VAL A CA 1
ATOM 1725 C C . VAL A 1 232 ? -4.825 -6.070 -7.217 1.00 96.19 232 VAL A C 1
ATOM 1727 O O . VAL A 1 232 ? -3.692 -5.645 -6.973 1.00 96.19 232 VAL A O 1
ATOM 1730 N N . ARG A 1 233 ? -5.077 -6.929 -8.201 1.00 97.12 233 ARG A N 1
ATOM 1731 C CA . ARG A 1 233 ? -4.090 -7.407 -9.160 1.00 97.12 233 ARG A CA 1
ATOM 1732 C C . ARG A 1 233 ? -4.398 -6.857 -10.543 1.00 97.12 233 ARG A C 1
ATOM 1734 O O . ARG A 1 233 ? -5.536 -6.898 -11.006 1.00 97.12 233 ARG A O 1
ATOM 1741 N N . PHE A 1 234 ? -3.346 -6.415 -11.214 1.00 97.19 234 PHE A N 1
ATOM 1742 C CA . PHE A 1 234 ? -3.357 -5.979 -12.593 1.00 97.19 234 PHE A CA 1
ATOM 1743 C C . PHE A 1 234 ? -2.380 -6.807 -13.409 1.00 97.19 234 PHE A C 1
ATOM 1745 O O . PHE A 1 234 ? -1.265 -7.085 -12.962 1.00 97.19 234 PHE A O 1
ATOM 1752 N N . ASP A 1 235 ? -2.758 -7.097 -14.644 1.00 97.00 235 ASP A N 1
ATOM 1753 C CA . ASP A 1 235 ? -1.860 -7.658 -15.640 1.00 97.00 235 ASP A CA 1
ATOM 1754 C C . ASP A 1 235 ? -1.758 -6.682 -16.816 1.00 97.00 235 ASP A C 1
ATOM 1756 O O . ASP A 1 235 ? -2.724 -6.020 -17.207 1.00 97.00 235 ASP A O 1
ATOM 1760 N N . GLY A 1 236 ? -0.552 -6.551 -17.353 1.00 95.56 236 GLY A N 1
ATOM 1761 C CA . GLY A 1 236 ? -0.257 -5.670 -18.470 1.00 95.56 236 GLY A CA 1
ATOM 1762 C C . GLY A 1 236 ? 0.639 -6.351 -19.483 1.00 95.56 236 GLY A C 1
ATOM 1763 O O . GLY A 1 236 ? 1.485 -7.184 -19.149 1.00 95.56 236 GLY A O 1
ATOM 1764 N N . ALA A 1 237 ? 0.458 -5.972 -20.741 1.00 93.88 237 ALA A N 1
ATOM 1765 C CA . ALA A 1 237 ? 1.320 -6.368 -21.838 1.00 93.88 237 ALA A CA 1
ATOM 1766 C C . ALA A 1 237 ? 1.788 -5.117 -22.581 1.00 93.88 237 ALA A C 1
ATOM 1768 O O . ALA A 1 237 ? 1.050 -4.147 -22.747 1.00 93.88 237 ALA A O 1
ATOM 1769 N N . GLY A 1 238 ? 3.034 -5.145 -23.025 1.00 92.69 238 GLY A N 1
ATOM 1770 C CA . GLY A 1 238 ? 3.687 -4.032 -23.682 1.00 92.69 238 GLY A CA 1
ATOM 1771 C C . GLY A 1 238 ? 4.889 -4.499 -24.483 1.00 92.69 238 GLY A C 1
ATOM 1772 O O . GLY A 1 238 ? 5.074 -5.686 -24.774 1.00 92.69 238 GLY A O 1
ATOM 1773 N N . ARG A 1 239 ? 5.716 -3.535 -24.873 1.00 91.75 239 ARG A N 1
ATOM 1774 C CA . ARG A 1 239 ? 6.927 -3.789 -25.648 1.00 91.75 239 ARG A CA 1
ATOM 1775 C C . ARG A 1 239 ? 8.091 -3.070 -24.996 1.00 91.75 239 ARG A C 1
ATOM 1777 O O . ARG A 1 239 ? 7.994 -1.889 -24.679 1.00 91.75 239 ARG A O 1
ATOM 1784 N N . GLN A 1 240 ? 9.193 -3.785 -24.839 1.00 90.81 240 GLN A N 1
ATOM 1785 C CA . GLN A 1 240 ? 10.451 -3.219 -24.386 1.00 90.81 240 GLN A CA 1
ATOM 1786 C C . GLN A 1 240 ? 11.347 -2.990 -25.593 1.00 90.81 240 GLN A C 1
ATOM 1788 O O . GLN A 1 240 ? 11.608 -3.919 -26.360 1.00 90.81 240 GLN A O 1
ATOM 1793 N N . THR A 1 241 ? 11.819 -1.760 -25.753 1.00 92.50 241 THR A N 1
ATOM 1794 C CA . THR A 1 241 ? 12.814 -1.399 -26.758 1.00 92.50 241 THR A CA 1
ATOM 1795 C C . THR A 1 241 ? 14.187 -1.364 -26.114 1.00 92.50 241 THR A C 1
ATOM 1797 O O . THR A 1 241 ? 14.360 -0.781 -25.049 1.00 92.50 241 THR A O 1
ATOM 1800 N N . LEU A 1 242 ? 15.156 -1.981 -26.777 1.00 90.38 242 LEU A N 1
ATOM 1801 C CA . LEU A 1 242 ? 16.559 -2.011 -26.399 1.00 90.38 242 LEU A CA 1
ATOM 1802 C C . LEU A 1 242 ? 17.376 -1.368 -27.517 1.00 90.38 242 LEU A C 1
ATOM 1804 O O . LEU A 1 242 ? 17.294 -1.792 -28.672 1.00 90.38 242 LEU A O 1
ATOM 1808 N N . ARG A 1 243 ? 18.197 -0.381 -27.175 1.00 92.75 243 ARG A N 1
ATOM 1809 C CA . ARG A 1 243 ? 19.197 0.210 -28.065 1.00 92.75 243 ARG A CA 1
ATOM 1810 C C . ARG A 1 243 ? 20.570 -0.091 -27.510 1.00 92.75 243 ARG A C 1
ATOM 1812 O O . ARG A 1 243 ? 20.884 0.322 -26.405 1.00 92.75 243 ARG A O 1
ATOM 1819 N N . MET A 1 244 ? 21.373 -0.810 -28.278 1.00 90.38 244 MET A N 1
ATOM 1820 C CA . MET A 1 244 ? 22.739 -1.148 -27.902 1.00 90.38 244 MET A CA 1
ATOM 1821 C C . MET A 1 244 ? 23.759 -0.395 -28.740 1.00 90.38 244 MET A C 1
ATOM 1823 O O . MET A 1 244 ? 23.611 -0.288 -29.962 1.00 90.38 244 MET A O 1
ATOM 1827 N N . THR A 1 245 ? 24.829 0.032 -28.082 1.00 91.25 245 THR A N 1
ATOM 1828 C CA . THR A 1 245 ? 26.053 0.549 -28.690 1.00 91.25 245 THR A CA 1
ATOM 1829 C C . THR A 1 245 ? 27.267 -0.162 -28.089 1.00 91.25 245 THR A C 1
ATOM 1831 O O . THR A 1 245 ? 27.194 -0.799 -27.035 1.00 91.25 245 THR A O 1
ATOM 1834 N N . ALA A 1 246 ? 28.388 -0.110 -28.803 1.00 90.06 246 ALA A N 1
ATOM 1835 C CA . ALA A 1 246 ? 29.651 -0.687 -28.371 1.00 90.06 246 ALA A CA 1
ATOM 1836 C C . ALA A 1 246 ? 30.749 0.368 -28.507 1.00 90.06 246 ALA A C 1
ATOM 1838 O O . ALA A 1 246 ? 30.806 1.059 -29.524 1.00 90.06 246 ALA A O 1
ATOM 1839 N N . ASP A 1 247 ? 31.607 0.447 -27.495 1.00 88.06 247 ASP A N 1
ATOM 1840 C CA . ASP A 1 247 ? 32.801 1.283 -27.474 1.00 88.06 247 ASP A CA 1
ATOM 1841 C C . ASP A 1 247 ? 34.046 0.423 -27.748 1.00 88.06 247 ASP A C 1
ATOM 1843 O O . ASP A 1 247 ? 34.138 -0.736 -27.320 1.00 88.06 247 ASP A O 1
ATOM 1847 N N . GLY A 1 248 ? 35.038 1.010 -28.422 1.00 87.19 248 GLY A N 1
ATOM 1848 C CA . GLY A 1 248 ? 36.315 0.370 -28.746 1.00 87.19 248 GLY A CA 1
ATOM 1849 C C . GLY A 1 248 ? 36.478 0.113 -30.242 1.00 87.19 248 GLY A C 1
ATOM 1850 O O . GLY A 1 248 ? 36.088 0.927 -31.075 1.00 87.19 248 GLY A O 1
ATOM 1851 N N . ALA A 1 249 ? 37.076 -1.026 -30.588 1.00 87.12 249 ALA A N 1
ATOM 1852 C CA . ALA A 1 249 ? 37.314 -1.431 -31.972 1.00 87.12 249 ALA A CA 1
ATOM 1853 C C . ALA A 1 249 ? 36.077 -2.065 -32.638 1.00 87.12 249 ALA A C 1
ATOM 1855 O O . ALA A 1 249 ? 36.119 -2.388 -33.826 1.00 87.12 249 ALA A O 1
ATOM 1856 N N . CYS A 1 250 ? 34.988 -2.273 -31.893 1.00 85.94 250 CYS A N 1
ATOM 1857 C CA . CYS A 1 250 ? 33.757 -2.881 -32.383 1.00 85.94 250 CYS A CA 1
ATOM 1858 C C . CYS A 1 250 ? 32.608 -1.881 -32.507 1.00 85.94 250 CYS A C 1
ATOM 1860 O O . CYS A 1 250 ? 32.459 -0.979 -31.692 1.00 85.94 250 CYS A O 1
ATOM 1862 N N . ARG A 1 251 ? 31.728 -2.121 -33.482 1.00 89.00 251 ARG A N 1
ATOM 1863 C CA . ARG A 1 251 ? 30.445 -1.429 -33.638 1.00 89.00 251 ARG A CA 1
ATOM 1864 C C . ARG A 1 251 ? 29.298 -2.425 -33.758 1.00 89.00 251 ARG A C 1
ATOM 1866 O O . ARG A 1 251 ? 29.454 -3.485 -34.372 1.00 89.00 251 ARG A O 1
ATOM 1873 N N . VAL A 1 252 ? 28.139 -2.067 -33.214 1.00 87.88 252 VAL A N 1
ATOM 1874 C CA . VAL A 1 252 ? 26.886 -2.803 -33.434 1.00 87.88 252 VAL A CA 1
ATOM 1875 C C . VAL A 1 252 ? 26.444 -2.593 -34.885 1.00 87.88 252 VAL A C 1
ATOM 1877 O O . VAL A 1 252 ? 26.511 -1.484 -35.407 1.00 87.88 252 VAL A O 1
ATOM 1880 N N . THR A 1 253 ? 26.049 -3.669 -35.561 1.00 86.81 253 THR A N 1
ATOM 1881 C CA . THR A 1 253 ? 25.729 -3.671 -37.003 1.00 86.81 253 THR A CA 1
ATOM 1882 C C . THR A 1 253 ? 24.367 -4.267 -37.336 1.00 86.81 253 THR A C 1
ATOM 1884 O O . THR A 1 253 ? 23.832 -3.968 -38.398 1.00 86.81 253 THR A O 1
ATOM 1887 N N . ALA A 1 254 ? 23.797 -5.088 -36.451 1.00 86.88 254 ALA A N 1
ATOM 1888 C CA . ALA A 1 254 ? 22.478 -5.689 -36.629 1.00 86.88 254 ALA A CA 1
ATOM 1889 C C . ALA A 1 254 ? 21.834 -6.002 -35.270 1.00 86.88 254 ALA A C 1
ATOM 1891 O O . ALA A 1 254 ? 22.536 -6.131 -34.266 1.00 86.88 254 ALA A O 1
ATOM 1892 N N . GLY A 1 255 ? 20.505 -6.141 -35.248 1.00 82.81 255 GLY A N 1
ATOM 1893 C CA . GLY A 1 255 ? 19.746 -6.513 -34.047 1.00 82.81 255 GLY A CA 1
ATOM 1894 C C . GLY A 1 255 ? 19.503 -5.377 -33.045 1.00 82.81 255 GLY A C 1
ATOM 1895 O O . GLY A 1 255 ? 18.944 -5.628 -31.987 1.00 82.81 255 GLY A O 1
ATOM 1896 N N . SER A 1 256 ? 19.892 -4.136 -33.361 1.00 87.81 256 SER A N 1
ATOM 1897 C CA . SER A 1 256 ? 19.645 -2.935 -32.549 1.00 87.81 256 SER A CA 1
ATOM 1898 C C . SER A 1 256 ? 19.108 -1.806 -33.450 1.00 87.81 256 SER A C 1
ATOM 1900 O O . SER A 1 256 ? 19.716 -1.564 -34.496 1.00 87.81 256 SER A O 1
ATOM 1902 N N . PRO A 1 257 ? 18.006 -1.115 -33.090 1.00 90.50 257 PRO A N 1
ATOM 1903 C CA . PRO A 1 257 ? 17.168 -1.375 -31.919 1.00 90.50 257 PRO A CA 1
ATOM 1904 C C . PRO A 1 257 ? 16.456 -2.734 -31.996 1.00 90.50 257 PRO A C 1
ATOM 1906 O O . PRO A 1 257 ? 16.024 -3.162 -33.064 1.00 90.50 257 PRO A O 1
ATOM 1909 N N . ALA A 1 258 ? 16.313 -3.391 -30.847 1.00 88.06 258 ALA A N 1
ATOM 1910 C CA . ALA A 1 258 ? 15.484 -4.579 -30.681 1.00 88.06 258 ALA A CA 1
ATOM 1911 C C . ALA A 1 258 ? 14.199 -4.214 -29.948 1.00 88.06 258 ALA A C 1
ATOM 1913 O O . ALA A 1 258 ? 14.211 -3.385 -29.038 1.00 88.06 258 ALA A O 1
ATOM 1914 N N . THR A 1 259 ? 13.105 -4.889 -30.285 1.00 89.50 259 THR A N 1
ATOM 1915 C CA . THR A 1 259 ? 11.854 -4.781 -29.537 1.00 89.50 259 THR A CA 1
ATOM 1916 C C . THR A 1 259 ? 11.349 -6.168 -29.181 1.00 89.50 259 THR A C 1
ATOM 1918 O O . THR A 1 259 ? 11.115 -6.983 -30.070 1.00 89.50 259 THR A O 1
ATOM 1921 N N . VAL A 1 260 ? 11.138 -6.416 -27.891 1.00 89.25 260 VAL A N 1
ATOM 1922 C CA . VAL A 1 260 ? 10.620 -7.685 -27.361 1.00 89.25 260 VAL A CA 1
ATOM 1923 C C . VAL A 1 260 ? 9.304 -7.472 -26.628 1.00 89.25 260 VAL A C 1
ATOM 1925 O O . VAL A 1 260 ? 9.029 -6.374 -26.137 1.00 89.25 260 VAL A O 1
ATOM 1928 N N . ALA A 1 261 ? 8.472 -8.511 -26.585 1.00 90.69 261 ALA A N 1
ATOM 1929 C CA . ALA A 1 261 ? 7.236 -8.472 -25.822 1.00 90.69 261 ALA A CA 1
ATOM 1930 C C . ALA A 1 261 ? 7.557 -8.476 -24.323 1.00 90.69 261 ALA A C 1
ATOM 1932 O O . ALA A 1 261 ? 8.417 -9.219 -23.848 1.00 90.69 261 ALA A O 1
ATOM 1933 N N . LEU A 1 262 ? 6.852 -7.642 -23.572 1.00 91.88 262 LEU A N 1
ATOM 1934 C CA . LEU A 1 262 ? 6.993 -7.521 -22.131 1.00 91.88 262 LEU A CA 1
ATOM 1935 C C . LEU A 1 262 ? 5.619 -7.732 -21.508 1.00 91.88 262 LEU A C 1
ATOM 1937 O O . LEU A 1 262 ? 4.639 -7.142 -21.950 1.00 91.88 262 LEU A O 1
ATOM 1941 N N . GLN A 1 263 ? 5.550 -8.578 -20.496 1.00 94.06 263 GLN A N 1
ATOM 1942 C CA . GLN A 1 263 ? 4.394 -8.690 -19.622 1.00 94.06 263 GLN A CA 1
ATOM 1943 C C . GLN A 1 263 ? 4.780 -8.130 -18.260 1.00 94.06 263 GLN A C 1
ATOM 1945 O O . GLN A 1 263 ? 5.947 -8.186 -17.882 1.00 94.06 263 GLN A O 1
ATOM 1950 N N . ALA A 1 264 ? 3.830 -7.592 -17.517 1.00 94.75 264 ALA A N 1
ATOM 1951 C CA . ALA A 1 264 ? 4.048 -7.244 -16.125 1.00 94.75 264 ALA A CA 1
ATOM 1952 C C . ALA A 1 264 ? 2.803 -7.551 -15.315 1.00 94.75 264 ALA A C 1
ATOM 1954 O O . ALA A 1 264 ? 1.681 -7.485 -15.818 1.00 94.75 264 ALA A O 1
ATOM 1955 N N . THR A 1 265 ? 3.026 -7.855 -14.048 1.00 96.75 265 THR A N 1
ATOM 1956 C CA . THR A 1 265 ? 1.970 -8.015 -13.058 1.00 96.75 265 THR A CA 1
ATOM 1957 C C . THR A 1 265 ? 2.154 -6.920 -12.021 1.00 96.75 265 THR A C 1
ATOM 1959 O O . THR A 1 265 ? 3.286 -6.659 -11.614 1.00 96.75 265 THR A O 1
ATOM 1962 N N . MET A 1 266 ? 1.077 -6.267 -11.601 1.00 96.75 266 MET A N 1
ATOM 1963 C CA . MET A 1 266 ? 1.100 -5.312 -10.498 1.00 96.75 266 MET A CA 1
ATOM 1964 C C . MET A 1 266 ? 0.109 -5.753 -9.431 1.00 96.75 266 MET A C 1
ATOM 1966 O O . MET A 1 266 ? -1.060 -5.958 -9.731 1.00 96.75 266 MET A O 1
ATOM 1970 N N . GLU A 1 267 ? 0.565 -5.872 -8.194 1.00 97.00 267 GLU A N 1
ATOM 1971 C CA . GLU A 1 267 ? -0.279 -6.181 -7.040 1.00 97.00 267 GLU A CA 1
ATOM 1972 C C . GLU A 1 267 ? -0.221 -5.025 -6.052 1.00 97.00 267 GLU A C 1
ATOM 1974 O O . GLU A 1 267 ? 0.851 -4.468 -5.809 1.00 97.00 267 GLU A O 1
ATOM 1979 N N . THR A 1 268 ? -1.362 -4.648 -5.486 1.00 96.19 268 THR A N 1
ATOM 1980 C CA . THR A 1 268 ? -1.432 -3.580 -4.491 1.00 96.19 268 THR A CA 1
ATOM 1981 C C . THR A 1 268 ? -2.357 -3.935 -3.343 1.00 96.19 268 THR A C 1
ATOM 1983 O O . THR A 1 268 ? -3.380 -4.583 -3.539 1.00 96.19 268 THR A O 1
ATOM 1986 N N . ASP A 1 269 ? -1.977 -3.501 -2.145 1.00 93.19 269 ASP A N 1
ATOM 1987 C CA . ASP A 1 269 ? -2.757 -3.579 -0.907 1.00 93.19 269 ASP A CA 1
ATOM 1988 C C . ASP A 1 269 ? -3.417 -2.237 -0.531 1.00 93.19 269 ASP A C 1
ATOM 1990 O O . ASP A 1 269 ? -3.923 -2.071 0.581 1.00 93.19 269 ASP A O 1
ATOM 1994 N N . GLY A 1 270 ? -3.359 -1.265 -1.447 1.00 93.06 270 GLY A N 1
ATOM 1995 C CA . GLY A 1 270 ? -3.848 0.095 -1.268 1.00 93.06 270 GLY A CA 1
ATOM 1996 C C . GLY A 1 270 ? -2.785 1.119 -0.857 1.00 93.06 270 GLY A C 1
ATOM 1997 O O . GLY A 1 270 ? -3.013 2.316 -1.039 1.00 93.06 270 GLY A O 1
ATOM 1998 N N . LEU A 1 271 ? -1.612 0.695 -0.374 1.00 95.81 271 LEU A N 1
ATOM 1999 C CA . LEU A 1 271 ? -0.503 1.594 -0.021 1.00 95.81 271 LEU A CA 1
ATOM 2000 C C . LEU A 1 271 ? 0.662 1.490 -0.997 1.00 95.81 271 LEU A C 1
ATOM 2002 O O . LEU A 1 271 ? 1.220 2.509 -1.415 1.00 95.81 271 LEU A O 1
ATOM 2006 N N . GLU A 1 272 ? 1.019 0.266 -1.370 1.00 96.81 272 GLU A N 1
ATOM 2007 C CA . GLU A 1 272 ? 2.147 -0.013 -2.250 1.00 96.81 272 GLU A CA 1
ATOM 2008 C C . GLU A 1 272 ? 1.693 -0.729 -3.519 1.00 96.81 272 GLU A C 1
ATOM 2010 O O . GLU A 1 272 ? 0.719 -1.475 -3.517 1.00 96.81 272 GLU A O 1
ATOM 2015 N N . ALA A 1 273 ? 2.417 -0.518 -4.612 1.00 96.81 273 ALA A N 1
ATOM 2016 C CA . ALA A 1 273 ? 2.291 -1.249 -5.859 1.00 96.81 273 ALA A CA 1
ATOM 2017 C C . ALA A 1 273 ? 3.559 -2.079 -6.082 1.00 96.81 273 ALA A C 1
ATOM 2019 O O . ALA A 1 273 ? 4.656 -1.545 -6.276 1.00 96.81 273 ALA A O 1
ATOM 2020 N N . ARG A 1 274 ? 3.407 -3.401 -6.065 1.00 97.44 274 ARG A N 1
ATOM 2021 C CA . ARG A 1 274 ? 4.454 -4.372 -6.371 1.00 97.44 274 ARG A CA 1
ATOM 2022 C C . ARG A 1 274 ? 4.377 -4.741 -7.844 1.00 97.44 274 ARG A C 1
ATOM 2024 O O . ARG A 1 274 ? 3.436 -5.405 -8.255 1.00 97.44 274 ARG A O 1
ATOM 2031 N N . VAL A 1 275 ? 5.366 -4.327 -8.626 1.00 96.31 275 VAL A N 1
ATOM 2032 C CA . VAL A 1 275 ? 5.437 -4.547 -10.074 1.00 96.31 275 VAL A CA 1
ATOM 2033 C C . VAL A 1 275 ? 6.467 -5.625 -10.384 1.00 96.31 275 VAL A C 1
ATOM 2035 O O . VAL A 1 275 ? 7.636 -5.464 -10.041 1.00 96.31 275 VAL A O 1
ATOM 2038 N N . SER A 1 276 ? 6.057 -6.680 -11.081 1.00 94.81 276 SER A N 1
ATOM 2039 C CA . SER A 1 276 ? 6.920 -7.790 -11.497 1.00 94.81 276 SER A CA 1
ATOM 2040 C C . SER A 1 276 ? 6.908 -7.914 -13.026 1.00 94.81 276 SER A C 1
ATOM 2042 O O . SER A 1 276 ? 5.977 -8.492 -13.598 1.00 94.81 276 SER A O 1
ATOM 2044 N N . PRO A 1 277 ? 7.895 -7.323 -13.720 1.00 92.06 277 PRO A N 1
ATOM 2045 C CA . PRO A 1 277 ? 8.006 -7.398 -15.168 1.00 92.06 277 PRO A CA 1
ATOM 2046 C C . PRO A 1 277 ? 8.633 -8.725 -15.611 1.00 92.06 277 PRO A C 1
ATOM 2048 O O . PRO A 1 277 ? 9.531 -9.269 -14.974 1.00 92.06 277 PRO A O 1
ATOM 2051 N N . ARG A 1 278 ? 8.192 -9.232 -16.758 1.00 89.56 278 ARG A N 1
ATOM 2052 C CA . ARG A 1 278 ? 8.688 -10.451 -17.391 1.00 89.56 278 ARG A CA 1
ATOM 2053 C C . ARG A 1 278 ? 8.784 -10.252 -18.894 1.00 89.56 278 ARG A C 1
ATOM 2055 O O . ARG A 1 278 ? 7.781 -10.084 -19.586 1.00 89.56 278 ARG A O 1
ATOM 2062 N N . THR A 1 279 ? 9.999 -10.323 -19.426 1.00 85.31 279 THR A N 1
ATOM 2063 C CA . THR A 1 279 ? 10.190 -10.357 -20.881 1.00 85.31 279 THR A CA 1
ATOM 2064 C C . THR A 1 279 ? 9.701 -11.700 -21.419 1.00 85.31 279 THR A C 1
ATOM 2066 O O . THR A 1 279 ? 10.001 -12.753 -20.855 1.00 85.31 279 THR A O 1
ATOM 2069 N N . THR A 1 280 ? 8.936 -11.668 -22.507 1.00 80.81 280 THR A N 1
ATOM 2070 C CA . THR A 1 280 ? 8.428 -12.859 -23.193 1.00 80.81 280 THR A CA 1
ATOM 2071 C C . THR A 1 280 ? 8.980 -12.898 -24.615 1.00 80.81 280 THR A C 1
ATOM 2073 O O . THR A 1 280 ? 8.982 -11.897 -25.331 1.00 80.81 280 THR A O 1
ATOM 2076 N N . GLY A 1 281 ? 9.487 -14.061 -25.022 1.00 74.81 281 GLY A N 1
ATOM 2077 C CA . GLY A 1 281 ? 10.157 -14.243 -26.310 1.00 74.81 281 GLY A CA 1
ATOM 2078 C C . GLY A 1 281 ? 11.683 -14.143 -26.236 1.00 74.81 281 GLY A C 1
ATOM 2079 O O . GLY A 1 281 ? 12.267 -13.837 -25.197 1.00 74.81 281 GLY A O 1
ATOM 2080 N N . ALA A 1 282 ? 12.330 -14.460 -27.357 1.00 75.50 282 ALA A N 1
ATOM 2081 C CA . ALA A 1 282 ? 13.780 -14.416 -27.479 1.00 75.50 282 ALA A CA 1
ATOM 2082 C C . ALA A 1 282 ? 14.237 -13.014 -27.898 1.00 75.50 282 ALA A C 1
ATOM 2084 O O . ALA A 1 282 ? 13.646 -12.395 -28.785 1.00 75.50 282 ALA A O 1
ATOM 2085 N N . LEU A 1 283 ? 15.317 -12.528 -27.288 1.00 74.31 283 LEU A N 1
ATOM 2086 C CA . LEU A 1 283 ? 16.018 -11.354 -27.800 1.00 74.31 283 LEU A CA 1
ATOM 2087 C C . LEU A 1 283 ? 16.652 -11.702 -29.153 1.00 74.31 283 LEU A C 1
ATOM 2089 O O . LEU A 1 283 ? 17.214 -12.794 -29.287 1.00 74.31 283 LEU A O 1
ATOM 2093 N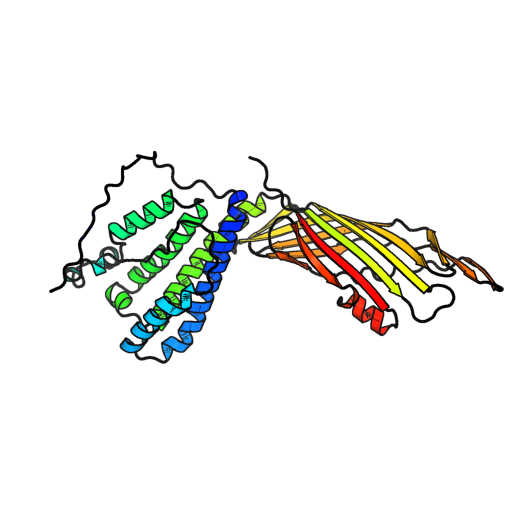 N . PRO A 1 284 ? 16.589 -10.806 -30.153 1.00 77.50 284 PRO A N 1
ATOM 2094 C CA . PRO A 1 284 ? 17.303 -11.029 -31.398 1.00 77.50 284 PRO A CA 1
ATOM 2095 C C . PRO A 1 284 ? 18.812 -11.081 -31.129 1.00 77.50 284 PRO A C 1
ATOM 2097 O O . PRO A 1 284 ? 19.322 -10.416 -30.224 1.00 77.50 284 PRO A O 1
ATOM 2100 N N . GLY A 1 285 ? 19.533 -11.866 -31.930 1.00 80.56 285 GLY A N 1
ATOM 2101 C CA . GLY A 1 285 ? 20.993 -11.855 -31.905 1.00 80.56 285 GLY A CA 1
ATOM 2102 C C . GLY A 1 285 ? 21.526 -10.464 -32.252 1.00 80.56 285 GLY A C 1
ATOM 2103 O O . GLY A 1 285 ? 21.019 -9.809 -33.166 1.00 80.56 285 GLY A O 1
ATOM 2104 N N . ILE A 1 286 ? 22.548 -10.012 -31.524 1.00 82.81 286 ILE A N 1
ATOM 2105 C CA . ILE A 1 286 ? 23.190 -8.719 -31.771 1.00 82.81 286 ILE A CA 1
ATOM 2106 C C . ILE A 1 286 ? 24.427 -8.957 -32.630 1.00 82.81 286 ILE A C 1
ATOM 2108 O O . ILE A 1 286 ? 25.374 -9.625 -32.211 1.00 82.81 286 ILE A O 1
ATOM 2112 N N . GLY A 1 287 ? 24.411 -8.415 -33.847 1.00 84.62 287 GLY A N 1
ATOM 2113 C CA . GLY A 1 287 ? 25.539 -8.500 -34.768 1.00 84.62 287 GLY A CA 1
ATOM 2114 C C . GLY A 1 287 ? 26.556 -7.401 -34.488 1.00 84.62 287 GLY A C 1
ATOM 2115 O O . GLY A 1 287 ? 26.197 -6.220 -34.443 1.00 84.62 287 GLY A O 1
ATOM 2116 N N . MET A 1 288 ? 27.835 -7.755 -34.366 1.00 85.94 288 MET A N 1
ATOM 2117 C CA . MET A 1 288 ? 28.929 -6.803 -34.156 1.00 85.94 288 MET A CA 1
ATOM 2118 C C . MET A 1 288 ? 30.023 -6.964 -35.211 1.00 85.94 288 MET A C 1
ATOM 2120 O O . MET A 1 288 ? 30.361 -8.069 -35.627 1.00 85.94 288 MET A O 1
ATOM 2124 N N . ARG A 1 289 ? 30.621 -5.848 -35.629 1.00 85.88 289 ARG A N 1
ATOM 2125 C CA . ARG A 1 289 ? 31.798 -5.843 -36.505 1.00 85.88 289 ARG A CA 1
ATOM 2126 C C . ARG A 1 289 ? 32.948 -5.153 -35.800 1.00 85.88 289 ARG A C 1
ATOM 2128 O O . ARG A 1 289 ? 32.759 -4.044 -35.308 1.00 85.88 289 ARG A O 1
ATOM 2135 N N . CYS A 1 290 ? 34.114 -5.789 -35.796 1.00 85.00 290 CYS A N 1
ATOM 2136 C CA . CYS A 1 290 ? 35.296 -5.299 -35.098 1.00 85.00 290 CYS A CA 1
ATOM 2137 C C . CYS A 1 290 ? 36.449 -5.074 -36.077 1.00 85.00 290 CYS A C 1
ATOM 2139 O O . CYS A 1 290 ? 36.653 -5.856 -37.008 1.00 85.00 290 CYS A O 1
ATOM 2141 N N . GLN A 1 291 ? 37.201 -3.999 -35.873 1.00 83.94 291 GLN A N 1
ATOM 2142 C CA . GLN A 1 291 ? 38.354 -3.644 -36.687 1.00 83.94 291 GLN A CA 1
ATOM 2143 C C . GLN A 1 291 ? 39.545 -3.356 -35.781 1.00 83.94 291 GLN A C 1
ATOM 2145 O O . GLN A 1 291 ? 39.611 -2.312 -35.138 1.00 83.94 291 GLN A O 1
ATOM 2150 N N . LEU A 1 292 ? 40.487 -4.295 -35.737 1.00 79.81 292 LEU A N 1
ATOM 2151 C CA . LEU A 1 292 ? 41.692 -4.167 -34.928 1.00 79.81 292 LEU A CA 1
ATOM 2152 C C . LEU A 1 292 ? 42.820 -3.547 -35.768 1.00 79.81 292 LEU A C 1
ATOM 2154 O O . LEU A 1 292 ? 43.096 -4.036 -36.870 1.00 79.81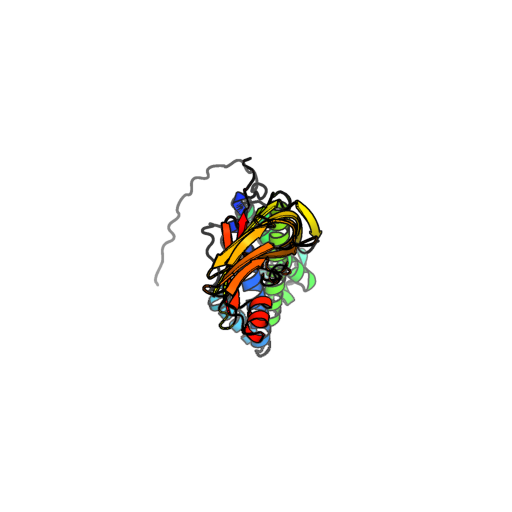 292 LEU A O 1
ATOM 2158 N N . PRO A 1 293 ? 43.502 -2.498 -35.273 1.00 72.50 293 PRO A N 1
ATOM 2159 C CA . PRO A 1 293 ? 44.686 -1.959 -35.934 1.00 72.50 293 PRO A CA 1
ATOM 2160 C C . PRO A 1 293 ? 45.734 -3.060 -36.163 1.00 72.50 293 PRO A C 1
ATOM 2162 O O . PRO A 1 293 ? 46.101 -3.773 -35.235 1.00 72.50 293 PRO A O 1
ATOM 2165 N N . GLY A 1 294 ? 46.191 -3.227 -37.407 1.00 75.81 294 GLY A N 1
ATOM 2166 C CA . GLY A 1 294 ? 47.227 -4.204 -37.778 1.00 75.81 294 GLY A CA 1
ATOM 2167 C C . GLY A 1 294 ? 46.769 -5.657 -37.982 1.00 75.81 294 GLY A C 1
ATOM 2168 O O . GLY A 1 294 ? 47.527 -6.430 -38.555 1.00 75.81 294 GLY A O 1
ATOM 2169 N N . ALA A 1 295 ? 45.543 -6.031 -37.593 1.00 72.38 295 ALA A N 1
ATOM 2170 C CA . ALA A 1 295 ? 45.034 -7.410 -37.710 1.00 72.38 295 ALA A CA 1
ATOM 2171 C C . ALA A 1 295 ? 43.883 -7.586 -38.727 1.00 72.38 295 ALA A C 1
ATOM 2173 O O . ALA A 1 295 ? 43.394 -8.696 -38.928 1.00 72.38 295 ALA A O 1
ATOM 2174 N N . GLY A 1 296 ? 43.455 -6.507 -39.395 1.00 69.75 296 GLY A N 1
ATOM 2175 C CA . GLY A 1 296 ? 42.381 -6.527 -40.396 1.00 69.75 296 GLY A CA 1
ATOM 2176 C C . GLY A 1 296 ? 40.968 -6.376 -39.812 1.00 69.75 296 GLY A C 1
ATOM 2177 O O . GLY A 1 296 ? 40.778 -6.100 -38.626 1.00 69.75 296 GLY A O 1
ATOM 2178 N N . ALA A 1 297 ? 39.951 -6.497 -40.673 1.00 65.06 297 ALA A N 1
ATOM 2179 C CA . ALA A 1 297 ? 38.543 -6.436 -40.278 1.00 65.06 297 ALA A CA 1
ATOM 2180 C C . ALA A 1 297 ? 37.980 -7.851 -40.087 1.00 65.06 297 ALA A C 1
ATOM 2182 O O . ALA A 1 297 ? 37.963 -8.637 -41.031 1.00 65.06 297 ALA A O 1
ATOM 2183 N N . GLY A 1 298 ? 37.469 -8.148 -38.892 1.00 63.06 298 GLY A N 1
ATOM 2184 C CA . GLY A 1 298 ? 36.737 -9.382 -38.604 1.00 63.06 298 GLY A CA 1
ATOM 2185 C C . GLY A 1 298 ? 35.228 -9.130 -38.540 1.00 63.06 298 GLY A C 1
ATOM 2186 O O . GLY A 1 298 ? 34.777 -8.110 -38.009 1.00 63.06 298 GLY A O 1
ATOM 2187 N N . GLN A 1 299 ? 34.421 -10.055 -39.066 1.00 58.94 299 GLN A N 1
ATOM 2188 C CA . GLN A 1 299 ? 32.998 -10.129 -38.716 1.00 58.94 299 GLN A CA 1
ATOM 2189 C C . GLN A 1 299 ? 32.873 -10.874 -37.384 1.00 58.94 299 GLN A C 1
ATOM 2191 O O . GLN A 1 299 ? 33.321 -12.011 -37.258 1.00 58.94 299 GLN A O 1
ATOM 2196 N N . GLY A 1 300 ? 32.338 -10.190 -36.373 1.00 56.69 300 GLY A N 1
ATOM 2197 C CA . GLY A 1 300 ? 32.199 -10.708 -35.020 1.00 56.69 300 GLY A CA 1
ATOM 2198 C C . GLY A 1 300 ? 30.919 -11.521 -34.851 1.00 56.69 300 GLY A C 1
ATOM 2199 O O . GLY A 1 300 ? 29.895 -11.246 -35.474 1.00 56.69 300 GLY A O 1
ATOM 2200 N N . MET A 1 301 ? 31.022 -12.527 -33.986 1.00 54.19 301 MET A N 1
ATOM 2201 C CA . MET A 1 301 ? 29.983 -13.472 -33.583 1.00 54.19 301 MET A CA 1
ATOM 2202 C C . MET A 1 301 ? 28.657 -12.790 -33.210 1.00 54.19 301 MET A C 1
ATOM 2204 O O . MET A 1 301 ? 28.648 -11.717 -32.607 1.00 54.19 301 MET A O 1
ATOM 2208 N N . SER A 1 302 ? 27.536 -13.462 -33.495 1.00 54.44 302 SER A N 1
ATOM 2209 C CA . SER A 1 302 ? 26.259 -13.161 -32.840 1.00 54.44 302 SER A CA 1
ATOM 2210 C C . SER A 1 302 ? 26.422 -13.465 -31.356 1.00 54.44 302 SER A C 1
ATOM 2212 O O . SER A 1 302 ? 26.460 -14.632 -30.967 1.00 54.44 302 SER A O 1
ATOM 2214 N N . MET A 1 303 ? 26.544 -12.437 -30.521 1.00 54.34 303 MET A N 1
ATOM 2215 C CA . MET A 1 303 ? 26.478 -12.655 -29.082 1.00 54.34 303 MET A CA 1
ATOM 2216 C C . MET A 1 303 ? 25.008 -12.844 -28.697 1.00 54.34 303 MET A C 1
ATOM 2218 O O . MET A 1 303 ? 24.158 -12.085 -29.182 1.00 54.34 303 MET A O 1
ATOM 2222 N N . PRO A 1 304 ? 24.671 -13.818 -27.828 1.00 51.34 304 PRO A N 1
ATOM 2223 C CA . PRO A 1 304 ? 23.421 -13.713 -27.096 1.00 51.34 304 PRO A CA 1
ATOM 2224 C C . PRO A 1 304 ? 23.440 -12.348 -26.406 1.00 51.34 304 PRO A C 1
ATOM 2226 O O . PRO A 1 304 ? 24.465 -11.962 -25.834 1.00 51.34 304 PRO A O 1
ATOM 2229 N N . ALA A 1 305 ? 22.352 -11.586 -26.534 1.00 55.34 305 ALA A N 1
ATOM 2230 C CA . ALA A 1 305 ? 22.241 -10.292 -25.875 1.00 55.34 305 ALA A CA 1
ATOM 2231 C C . ALA A 1 305 ? 22.680 -10.442 -24.402 1.00 55.34 305 ALA A C 1
ATOM 2233 O O . ALA A 1 305 ? 22.350 -11.465 -23.785 1.00 55.34 305 ALA A O 1
ATOM 2234 N N . PRO A 1 306 ? 23.460 -9.489 -23.843 1.00 52.25 306 PRO A N 1
ATOM 2235 C CA . PRO A 1 306 ? 23.870 -9.548 -22.443 1.00 52.25 306 PRO A CA 1
ATOM 2236 C C . PRO A 1 306 ? 22.632 -9.805 -21.581 1.00 52.25 306 PRO A C 1
ATOM 2238 O O . PRO A 1 306 ? 21.551 -9.365 -21.972 1.00 52.25 306 PRO A O 1
ATOM 2241 N N . PRO A 1 307 ? 22.742 -10.534 -20.457 1.00 51.34 307 PRO A N 1
ATOM 2242 C CA . PRO A 1 307 ? 21.580 -10.916 -19.670 1.00 51.34 307 PRO A CA 1
ATOM 2243 C C . PRO A 1 307 ? 20.823 -9.658 -19.232 1.00 51.34 307 PRO A C 1
ATOM 2245 O O . PRO A 1 307 ? 21.160 -9.017 -18.243 1.00 51.34 307 PRO A O 1
ATOM 2248 N N . ILE A 1 308 ? 19.762 -9.330 -19.968 1.00 53.00 308 ILE A N 1
ATOM 2249 C CA . ILE A 1 308 ? 18.788 -8.282 -19.633 1.00 53.00 308 ILE A CA 1
ATOM 2250 C C . ILE A 1 308 ? 18.016 -8.671 -18.353 1.00 53.00 308 ILE A C 1
ATOM 2252 O O . ILE A 1 308 ? 17.356 -7.850 -17.721 1.00 53.00 308 ILE A O 1
ATOM 2256 N N . ASN A 1 309 ? 18.231 -9.904 -17.880 1.00 53.91 309 ASN A N 1
ATOM 2257 C CA . ASN A 1 309 ? 17.909 -10.408 -16.544 1.00 53.91 309 ASN A CA 1
ATOM 2258 C C . ASN A 1 309 ? 18.699 -9.712 -15.409 1.00 53.91 309 ASN A C 1
ATOM 2260 O O . ASN A 1 309 ? 18.653 -10.159 -14.268 1.00 53.91 309 ASN A O 1
ATOM 2264 N N . ALA A 1 310 ? 19.461 -8.650 -15.695 1.00 56.69 310 ALA A N 1
ATOM 2265 C CA . ALA A 1 310 ? 19.970 -7.724 -14.683 1.00 56.69 310 ALA A CA 1
ATOM 2266 C C . ALA A 1 310 ? 18.922 -6.695 -14.228 1.00 56.69 310 ALA A C 1
ATOM 2268 O O . ALA A 1 310 ? 19.222 -5.851 -13.395 1.00 56.69 310 ALA A O 1
ATOM 2269 N N . THR A 1 311 ? 17.696 -6.744 -14.748 1.00 62.34 311 THR A N 1
ATOM 2270 C CA . THR A 1 311 ? 16.583 -5.990 -14.163 1.00 62.34 311 THR A CA 1
ATOM 2271 C C . THR A 1 311 ? 16.048 -6.727 -12.925 1.00 62.34 311 THR A C 1
ATOM 2273 O O . THR A 1 311 ? 16.038 -7.957 -12.913 1.00 62.34 311 THR A O 1
ATOM 2276 N N . PRO A 1 312 ? 15.658 -6.019 -11.851 1.00 70.00 312 PRO A N 1
ATOM 2277 C CA . PRO A 1 312 ? 15.014 -6.634 -10.696 1.00 70.00 312 PRO A CA 1
ATOM 2278 C C . PRO A 1 312 ? 13.750 -7.395 -11.095 1.00 70.00 312 PRO A C 1
ATOM 2280 O O . PRO A 1 312 ? 12.925 -6.876 -11.846 1.00 70.00 312 PRO A O 1
ATOM 2283 N N . ASP A 1 313 ? 13.550 -8.572 -10.500 1.00 80.19 313 ASP A N 1
ATOM 2284 C CA . ASP A 1 313 ? 12.327 -9.365 -10.692 1.00 80.19 313 ASP A CA 1
ATOM 2285 C C . ASP A 1 313 ? 11.084 -8.644 -10.155 1.00 80.19 313 ASP A C 1
ATOM 2287 O O . ASP A 1 313 ? 9.948 -8.997 -10.473 1.00 80.19 313 ASP A O 1
ATOM 2291 N N . THR A 1 314 ? 11.273 -7.663 -9.269 1.00 89.88 314 THR A N 1
ATOM 2292 C CA . THR A 1 314 ? 10.188 -6.915 -8.643 1.00 89.88 314 THR A CA 1
ATOM 2293 C C . THR A 1 314 ? 10.637 -5.519 -8.211 1.00 89.88 314 THR A C 1
ATOM 2295 O O . THR A 1 314 ? 11.703 -5.356 -7.616 1.00 89.88 314 THR A O 1
ATOM 2298 N N . ALA A 1 315 ? 9.791 -4.520 -8.458 1.00 93.25 315 ALA A N 1
ATOM 2299 C CA . ALA A 1 315 ? 9.880 -3.176 -7.895 1.00 93.25 315 ALA A CA 1
ATOM 2300 C C . ALA A 1 315 ? 8.703 -2.937 -6.940 1.00 93.25 315 ALA A C 1
ATOM 2302 O O . ALA A 1 315 ? 7.579 -3.330 -7.235 1.00 93.25 315 ALA A O 1
ATOM 2303 N N . VAL A 1 316 ? 8.956 -2.282 -5.807 1.00 96.06 316 VAL A N 1
ATOM 2304 C CA . VAL A 1 316 ? 7.909 -1.823 -4.882 1.00 96.06 316 VAL A CA 1
ATOM 2305 C C . VAL A 1 316 ? 7.868 -0.302 -4.940 1.00 96.06 316 VAL A C 1
ATOM 2307 O O . VAL A 1 316 ? 8.898 0.357 -4.770 1.00 96.06 316 VAL A O 1
ATOM 2310 N N . LEU A 1 317 ? 6.690 0.233 -5.240 1.00 96.31 317 LEU A N 1
ATOM 2311 C CA . LEU A 1 317 ? 6.403 1.651 -5.438 1.00 96.31 317 LEU A CA 1
ATOM 2312 C C . LEU A 1 317 ? 5.317 2.072 -4.450 1.00 96.31 317 LEU A C 1
ATOM 2314 O O . LEU A 1 317 ? 4.466 1.263 -4.098 1.00 96.31 317 LEU A O 1
ATOM 2318 N N . LEU A 1 318 ? 5.283 3.343 -4.058 1.00 95.25 318 LEU A N 1
ATOM 2319 C CA . LEU A 1 318 ? 4.080 3.889 -3.424 1.00 95.25 318 LEU A CA 1
ATOM 2320 C C . LEU A 1 318 ? 2.937 3.897 -4.443 1.00 95.25 318 LEU A C 1
ATOM 2322 O O . LEU A 1 318 ? 3.155 4.212 -5.614 1.00 95.25 318 LEU A O 1
ATOM 2326 N N . LEU A 1 319 ? 1.715 3.607 -4.007 1.00 94.75 319 LEU A N 1
ATOM 2327 C CA . LEU A 1 319 ? 0.532 3.676 -4.859 1.00 94.75 319 LEU A CA 1
ATOM 2328 C C . LEU A 1 319 ? 0.101 5.141 -5.055 1.00 94.75 319 LEU A C 1
ATOM 2330 O O . LEU A 1 319 ? -0.903 5.592 -4.519 1.00 94.75 319 LEU A O 1
ATOM 2334 N N . ARG A 1 320 ? 0.866 5.912 -5.829 1.00 92.81 320 ARG A N 1
ATOM 2335 C CA . ARG A 1 320 ? 0.512 7.282 -6.242 1.00 92.81 320 ARG A CA 1
ATOM 2336 C C . ARG A 1 320 ? 1.034 7.591 -7.641 1.00 92.81 320 ARG A C 1
ATOM 2338 O O . ARG A 1 320 ? 2.003 6.977 -8.087 1.00 92.81 320 ARG A O 1
ATOM 2345 N N . ASP A 1 321 ? 0.405 8.543 -8.325 1.00 93.69 321 ASP A N 1
ATOM 2346 C CA . ASP A 1 321 ? 0.887 8.982 -9.636 1.00 93.69 321 ASP A CA 1
ATOM 2347 C C . ASP A 1 321 ? 2.314 9.538 -9.546 1.00 93.69 321 ASP A C 1
ATOM 2349 O O . ASP A 1 321 ? 2.665 10.266 -8.615 1.00 93.69 321 ASP A O 1
ATOM 2353 N N . GLY A 1 322 ? 3.153 9.152 -10.504 1.00 93.31 322 GLY A N 1
ATOM 2354 C CA . GLY A 1 322 ? 4.555 9.544 -10.560 1.00 93.31 322 GLY A CA 1
ATOM 2355 C C . GLY A 1 322 ? 5.449 8.867 -9.520 1.00 93.31 322 GLY A C 1
ATOM 2356 O O . GLY A 1 322 ? 6.623 9.228 -9.437 1.00 93.31 322 GLY A O 1
ATOM 2357 N N . ALA A 1 323 ? 4.949 7.901 -8.736 1.00 96.00 323 ALA A N 1
ATOM 2358 C CA . ALA A 1 323 ? 5.800 7.126 -7.840 1.00 96.00 323 ALA A CA 1
ATOM 2359 C C . ALA A 1 323 ? 6.901 6.419 -8.632 1.00 96.00 323 ALA A C 1
ATOM 2361 O O . ALA A 1 323 ? 6.638 5.806 -9.665 1.00 96.00 323 ALA A O 1
ATOM 2362 N N . GLU A 1 324 ? 8.129 6.500 -8.133 1.00 97.00 324 GLU A N 1
ATOM 2363 C CA . GLU A 1 324 ? 9.313 6.038 -8.843 1.00 97.00 324 GLU A CA 1
ATOM 2364 C C . GLU A 1 324 ? 10.212 5.213 -7.924 1.00 97.00 324 GLU A C 1
ATOM 2366 O O . GLU A 1 324 ? 10.413 5.548 -6.754 1.00 97.00 324 GLU A O 1
ATOM 2371 N N . LYS A 1 325 ? 10.776 4.139 -8.478 1.00 96.38 325 LYS A N 1
ATOM 2372 C CA . LYS A 1 325 ? 11.842 3.353 -7.868 1.00 96.38 325 LYS A CA 1
ATOM 2373 C C . LYS A 1 325 ? 13.026 3.333 -8.819 1.00 96.38 325 LYS A C 1
ATOM 2375 O O . LYS A 1 325 ? 12.906 2.856 -9.944 1.00 96.38 325 LYS A O 1
ATOM 2380 N N . VAL A 1 326 ? 14.167 3.801 -8.326 1.00 95.56 326 VAL A N 1
ATOM 2381 C CA . VAL A 1 326 ? 15.458 3.712 -9.009 1.00 95.56 326 VAL A CA 1
ATOM 2382 C C . VAL A 1 326 ? 16.293 2.634 -8.325 1.00 95.56 326 VAL A C 1
ATOM 2384 O O . VAL A 1 326 ? 16.363 2.584 -7.094 1.00 95.56 326 VAL A O 1
ATOM 2387 N N . VAL A 1 327 ? 16.894 1.752 -9.117 1.00 92.88 327 VAL A N 1
ATOM 2388 C CA . VAL A 1 327 ? 17.759 0.660 -8.659 1.00 92.88 327 VAL A CA 1
ATOM 2389 C C . VAL A 1 327 ? 19.075 0.733 -9.420 1.00 92.88 327 VAL A C 1
ATOM 2391 O O . VAL A 1 327 ? 19.073 0.840 -10.648 1.00 92.88 327 VAL A O 1
ATOM 2394 N N . ASP A 1 328 ? 20.198 0.673 -8.705 1.00 93.50 328 ASP A N 1
ATOM 2395 C CA . ASP A 1 328 ? 21.505 0.527 -9.345 1.00 93.50 328 ASP A CA 1
ATOM 2396 C C . ASP A 1 328 ? 21.614 -0.878 -9.948 1.00 93.50 328 ASP A C 1
ATOM 2398 O O . ASP A 1 328 ? 21.365 -1.884 -9.278 1.00 93.50 328 ASP A O 1
ATOM 2402 N N . ILE A 1 329 ? 21.983 -0.958 -11.226 1.00 91.00 329 ILE A N 1
ATOM 2403 C CA . ILE A 1 329 ? 22.126 -2.235 -11.930 1.00 91.00 329 ILE A CA 1
ATOM 2404 C C . ILE A 1 329 ? 23.166 -3.130 -11.250 1.00 91.00 329 ILE A C 1
ATOM 2406 O O . ILE A 1 329 ? 22.998 -4.351 -11.252 1.00 91.00 329 ILE A O 1
ATOM 2410 N N . ALA A 1 330 ? 24.210 -2.555 -10.647 1.00 91.06 330 ALA A N 1
ATOM 2411 C CA . ALA A 1 330 ? 25.234 -3.310 -9.931 1.00 91.06 330 ALA A CA 1
ATOM 2412 C C . ALA A 1 330 ? 24.658 -4.094 -8.735 1.00 91.06 330 ALA A C 1
ATOM 2414 O O . ALA A 1 330 ? 25.114 -5.205 -8.453 1.00 91.06 330 ALA A O 1
ATOM 2415 N N . ASP A 1 331 ? 23.607 -3.567 -8.100 1.00 91.25 331 ASP A N 1
ATOM 2416 C CA . ASP A 1 331 ? 22.964 -4.146 -6.914 1.00 91.25 331 ASP A CA 1
ATOM 2417 C C . ASP A 1 331 ? 21.889 -5.189 -7.249 1.00 91.25 331 ASP A C 1
ATOM 2419 O O . ASP A 1 331 ? 21.287 -5.806 -6.362 1.00 91.25 331 ASP A O 1
ATOM 2423 N N . THR A 1 332 ? 21.635 -5.433 -8.529 1.00 87.81 332 THR A N 1
ATOM 2424 C CA . THR A 1 332 ? 20.676 -6.452 -8.964 1.00 87.81 332 THR A CA 1
ATOM 2425 C C . THR A 1 332 ? 21.297 -7.854 -8.924 1.00 87.81 332 THR A C 1
ATOM 2427 O O . THR A 1 332 ? 22.525 -8.000 -8.962 1.00 87.81 332 THR A O 1
ATOM 2430 N N . PRO A 1 333 ? 20.486 -8.930 -8.878 1.00 86.69 333 PRO A N 1
ATOM 2431 C CA . PRO A 1 333 ? 21.003 -10.292 -9.008 1.00 86.69 333 PRO A CA 1
ATOM 2432 C C . PRO A 1 333 ? 21.860 -10.491 -10.269 1.00 86.69 333 PRO A C 1
ATOM 2434 O O . PRO A 1 333 ? 22.937 -11.084 -10.186 1.00 86.69 333 PRO A O 1
ATOM 2437 N N . GLY A 1 334 ? 21.437 -9.942 -11.415 1.00 84.12 334 GLY A N 1
ATOM 2438 C CA . GLY A 1 334 ? 22.215 -10.012 -12.654 1.00 84.12 334 GLY A CA 1
ATOM 2439 C C . GLY A 1 334 ? 23.488 -9.160 -12.629 1.00 84.12 334 GLY A C 1
ATOM 2440 O O . GLY A 1 334 ? 24.509 -9.604 -13.152 1.00 84.12 334 GLY A O 1
ATOM 2441 N N . GLY A 1 335 ? 23.476 -8.001 -11.960 1.00 87.69 335 GLY A N 1
ATOM 2442 C CA . GLY A 1 335 ? 24.669 -7.185 -11.707 1.00 87.69 335 GLY A CA 1
ATOM 2443 C C . GLY A 1 335 ? 25.736 -7.921 -10.909 1.00 87.69 335 GLY A C 1
ATOM 2444 O O . GLY A 1 335 ? 26.885 -8.018 -11.347 1.00 87.69 335 GLY A O 1
ATOM 2445 N N . ARG A 1 336 ? 25.342 -8.543 -9.794 1.00 89.88 336 ARG A N 1
ATOM 2446 C CA . ARG A 1 336 ? 26.245 -9.374 -8.984 1.00 89.88 336 ARG A CA 1
ATOM 2447 C C . ARG A 1 336 ? 26.779 -10.580 -9.756 1.00 89.88 336 ARG A C 1
ATOM 2449 O O . ARG A 1 336 ? 27.971 -10.873 -9.684 1.00 89.88 336 ARG A O 1
ATOM 2456 N N . ALA A 1 337 ? 25.927 -11.258 -10.526 1.00 87.50 337 ALA A N 1
ATOM 2457 C CA . ALA A 1 337 ? 26.342 -12.393 -11.349 1.00 87.50 337 ALA A CA 1
ATOM 2458 C C . ALA A 1 337 ? 27.322 -11.984 -12.465 1.00 87.50 337 ALA A C 1
ATOM 2460 O O . ALA A 1 337 ? 28.259 -12.722 -12.770 1.00 87.50 337 ALA A O 1
ATOM 2461 N N . ALA A 1 338 ? 27.139 -10.804 -13.066 1.00 86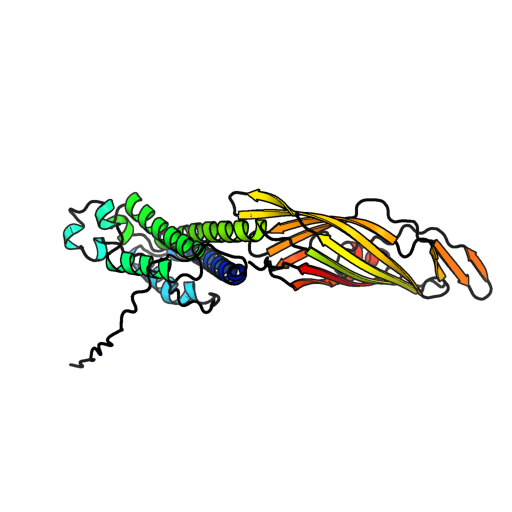.81 338 ALA A N 1
ATOM 2462 C CA . ALA A 1 338 ? 28.072 -10.249 -14.044 1.00 86.81 338 ALA A CA 1
ATOM 2463 C C . ALA A 1 338 ? 29.428 -9.910 -13.402 1.00 86.81 338 ALA A C 1
ATOM 2465 O O . ALA A 1 338 ? 30.470 -10.285 -13.947 1.00 86.81 338 ALA A O 1
ATOM 2466 N N . ALA A 1 339 ? 29.418 -9.305 -12.209 1.00 89.75 339 ALA A N 1
ATOM 2467 C CA . ALA A 1 339 ? 30.631 -8.978 -11.461 1.00 89.75 339 ALA A CA 1
ATOM 2468 C C . ALA A 1 339 ? 31.464 -10.226 -11.121 1.00 89.75 339 ALA A C 1
ATOM 2470 O O . ALA A 1 339 ? 32.682 -10.215 -11.285 1.00 89.75 339 ALA A O 1
ATOM 2471 N N . GLN A 1 340 ? 30.817 -11.339 -10.752 1.00 90.44 340 GLN A N 1
ATOM 2472 C CA . GLN A 1 340 ? 31.486 -12.633 -10.530 1.00 90.44 340 GLN A CA 1
ATOM 2473 C C . GLN A 1 340 ? 32.194 -13.180 -11.782 1.00 90.44 340 GLN A C 1
ATOM 2475 O O . GLN A 1 340 ? 33.124 -13.973 -11.667 1.00 90.44 340 GLN A O 1
ATOM 2480 N N . ARG A 1 341 ? 31.783 -12.748 -12.981 1.00 88.31 341 ARG A N 1
ATOM 2481 C CA . ARG A 1 341 ? 32.415 -13.091 -14.268 1.00 88.31 341 ARG A CA 1
ATOM 2482 C C . ARG A 1 341 ? 33.426 -12.034 -14.734 1.00 88.31 341 ARG A C 1
ATOM 2484 O O . ARG A 1 341 ? 33.857 -12.068 -15.883 1.00 88.31 341 ARG A O 1
ATOM 2491 N N . GLY A 1 342 ? 33.774 -11.078 -13.871 1.00 89.62 342 GLY A N 1
ATOM 2492 C CA . GLY A 1 342 ? 34.691 -9.980 -14.177 1.00 89.62 342 GLY A CA 1
ATOM 2493 C C . GLY A 1 342 ? 34.088 -8.865 -15.036 1.00 89.62 342 GLY A C 1
ATOM 2494 O O . GLY A 1 342 ? 34.822 -7.990 -15.486 1.00 89.62 342 GLY A O 1
ATOM 2495 N N . VAL A 1 343 ? 32.772 -8.874 -15.278 1.00 89.81 343 VAL A N 1
ATOM 2496 C CA . VAL A 1 343 ? 32.080 -7.807 -16.012 1.00 89.81 343 VAL A CA 1
ATOM 2497 C C . VAL A 1 343 ? 31.535 -6.794 -15.015 1.00 89.81 343 VAL A C 1
ATOM 2499 O O . VAL A 1 343 ? 30.684 -7.118 -14.189 1.00 89.81 343 VAL A O 1
ATOM 2502 N N . ARG A 1 344 ? 31.975 -5.542 -15.113 1.00 92.00 344 ARG A N 1
ATOM 2503 C CA . ARG A 1 344 ? 31.443 -4.451 -14.296 1.00 92.00 344 ARG A CA 1
ATOM 2504 C C . ARG A 1 344 ? 30.213 -3.856 -14.973 1.00 92.00 344 ARG A C 1
ATOM 2506 O O . ARG A 1 344 ? 30.323 -3.300 -16.063 1.00 92.00 344 ARG A O 1
ATOM 2513 N N . LEU A 1 345 ? 29.056 -3.951 -14.324 1.00 91.69 345 LEU A N 1
ATOM 2514 C CA . LEU A 1 345 ? 27.856 -3.226 -14.739 1.00 91.69 345 LEU A CA 1
ATOM 2515 C C . LEU A 1 345 ? 27.731 -1.929 -13.942 1.00 91.69 345 LEU A C 1
ATOM 2517 O O . LEU A 1 345 ? 27.972 -1.908 -12.739 1.00 91.69 345 LEU A O 1
ATOM 2521 N N . THR A 1 346 ? 27.351 -0.855 -14.621 1.00 93.81 346 THR A N 1
ATOM 2522 C CA . THR A 1 346 ? 27.014 0.438 -14.017 1.00 93.81 346 THR A CA 1
ATOM 2523 C C . THR A 1 346 ? 25.773 0.990 -14.691 1.00 93.81 346 THR A C 1
ATOM 2525 O O . THR A 1 346 ? 25.578 0.750 -15.884 1.00 93.81 346 THR A O 1
ATOM 2528 N N . GLY A 1 347 ? 24.979 1.769 -13.969 1.00 93.75 347 GLY A N 1
ATOM 2529 C CA . GLY A 1 347 ? 23.789 2.394 -14.522 1.00 93.75 347 GLY A CA 1
ATOM 2530 C C . GLY A 1 347 ? 22.594 2.245 -13.604 1.00 93.75 347 GLY A C 1
ATOM 2531 O O . GLY A 1 347 ? 22.693 1.675 -12.520 1.00 93.75 347 GLY A O 1
ATOM 2532 N N . GLN A 1 348 ? 21.458 2.755 -14.052 1.00 94.50 348 GLN A N 1
ATOM 2533 C CA . GLN A 1 348 ? 20.233 2.759 -13.265 1.00 94.50 348 GLN A CA 1
ATOM 2534 C C . GLN A 1 348 ? 19.097 2.137 -14.058 1.00 94.50 348 GLN A C 1
ATOM 2536 O O . GLN A 1 348 ? 18.997 2.320 -15.272 1.00 94.50 348 GLN A O 1
ATOM 2541 N N . TRP A 1 349 ? 18.247 1.411 -13.342 1.00 92.88 349 TRP A N 1
ATOM 2542 C CA . TRP A 1 349 ? 16.933 0.997 -13.795 1.00 92.88 349 TRP A CA 1
ATOM 2543 C C . TRP A 1 349 ? 15.877 1.753 -13.007 1.00 92.88 349 TRP A C 1
ATOM 2545 O O . TRP A 1 349 ? 15.911 1.779 -11.775 1.00 92.88 349 TRP A O 1
ATOM 2555 N N . THR A 1 350 ? 14.936 2.342 -13.726 1.00 96.06 350 THR A N 1
ATOM 2556 C CA . THR A 1 350 ? 13.861 3.149 -13.175 1.00 96.06 350 THR A CA 1
ATOM 2557 C C . THR A 1 350 ? 12.532 2.517 -13.543 1.00 96.06 350 THR A C 1
ATOM 2559 O O . THR A 1 350 ? 12.271 2.236 -14.712 1.00 96.06 350 THR A O 1
ATOM 2562 N N . VAL A 1 351 ? 11.674 2.327 -12.545 1.00 96.50 351 VAL A N 1
ATOM 2563 C CA . VAL A 1 351 ? 10.263 1.982 -12.734 1.00 96.50 351 VAL A CA 1
ATOM 2564 C C . VAL A 1 351 ? 9.429 3.119 -12.186 1.00 96.50 351 VAL A C 1
ATOM 2566 O O . VAL A 1 351 ? 9.636 3.540 -11.047 1.00 96.50 351 VAL A O 1
ATOM 2569 N N . ARG A 1 352 ? 8.478 3.601 -12.981 1.00 97.88 352 ARG A N 1
ATOM 2570 C CA . ARG A 1 352 ? 7.550 4.653 -12.591 1.00 97.88 352 ARG A CA 1
ATOM 2571 C C . ARG A 1 352 ? 6.112 4.203 -12.796 1.00 97.88 352 ARG A C 1
ATOM 2573 O O . ARG A 1 352 ? 5.752 3.678 -13.848 1.00 97.88 352 ARG A O 1
ATOM 2580 N N . LEU A 1 353 ? 5.294 4.437 -11.781 1.00 97.00 353 LEU A N 1
ATOM 2581 C CA . LEU A 1 353 ? 3.856 4.235 -11.825 1.00 97.00 353 LEU A CA 1
ATOM 2582 C C . LEU A 1 353 ? 3.180 5.528 -12.281 1.00 97.00 353 LEU A C 1
ATOM 2584 O O . LEU A 1 353 ? 3.382 6.592 -11.698 1.00 97.00 353 LEU A O 1
ATOM 2588 N N . ARG A 1 354 ? 2.353 5.427 -13.317 1.00 95.88 354 ARG A N 1
ATOM 2589 C CA . ARG A 1 354 ? 1.446 6.481 -13.760 1.00 95.88 354 ARG A CA 1
ATOM 2590 C C . ARG A 1 354 ? 0.017 6.074 -13.472 1.00 95.88 354 ARG A C 1
ATOM 2592 O O . ARG A 1 354 ? -0.430 5.015 -13.906 1.00 95.88 354 ARG A O 1
ATOM 2599 N N . MET A 1 355 ? -0.708 6.932 -12.778 1.00 90.31 355 MET A N 1
ATOM 2600 C CA . MET A 1 355 ? -2.109 6.734 -12.441 1.00 90.31 355 MET A CA 1
ATOM 2601 C C . MET A 1 355 ? -2.843 8.041 -12.681 1.00 90.31 355 MET A C 1
ATOM 2603 O O . MET A 1 355 ? -2.830 8.941 -11.851 1.00 90.31 355 MET A O 1
ATOM 2607 N N . ALA A 1 356 ? -3.488 8.153 -13.837 1.00 81.88 356 ALA A N 1
ATOM 2608 C CA . ALA A 1 356 ? -4.401 9.257 -14.066 1.00 81.88 356 ALA A CA 1
ATOM 2609 C C . ALA A 1 356 ? -5.749 8.908 -13.429 1.00 81.88 356 ALA A C 1
ATOM 2611 O O . ALA A 1 356 ? -6.354 7.892 -13.784 1.00 81.88 356 ALA A O 1
ATOM 2612 N N . CYS A 1 357 ? -6.227 9.759 -12.521 1.00 78.88 357 CYS A N 1
ATOM 2613 C CA . CYS A 1 357 ? -7.637 9.748 -12.165 1.00 78.88 357 CYS A CA 1
ATOM 2614 C C . CYS A 1 357 ? -8.447 10.074 -13.428 1.00 78.88 357 CYS A C 1
ATOM 2616 O O . CYS A 1 357 ? -8.106 11.044 -14.116 1.00 78.88 357 CYS A O 1
ATOM 2618 N N . PRO A 1 358 ? -9.494 9.306 -13.765 1.00 67.94 358 PRO A N 1
ATOM 2619 C CA . PRO A 1 358 ? -10.428 9.747 -14.788 1.00 67.94 358 PRO A CA 1
ATOM 2620 C C . PRO A 1 358 ? -10.996 11.108 -14.365 1.00 67.94 358 PRO A C 1
ATOM 2622 O O . PRO A 1 358 ? -11.396 11.286 -13.214 1.00 67.94 358 PRO A O 1
ATOM 2625 N N . VAL A 1 359 ? -10.958 12.083 -15.276 1.00 55.06 359 VAL A N 1
ATOM 2626 C CA . VAL A 1 359 ? -11.653 13.358 -15.071 1.00 55.06 359 VAL A CA 1
ATOM 2627 C C . VAL A 1 359 ? -13.151 13.037 -15.130 1.00 55.06 359 VAL A C 1
ATOM 2629 O O . VAL A 1 359 ? -13.544 12.372 -16.094 1.00 55.06 359 VAL A O 1
ATOM 2632 N N . PRO A 1 360 ? -13.937 13.396 -14.100 1.00 53.00 360 PRO A N 1
ATOM 2633 C CA . PRO A 1 360 ? -15.362 13.080 -14.039 1.00 53.00 360 PRO A CA 1
ATOM 2634 C C . PRO A 1 360 ? -16.165 13.691 -15.191 1.00 53.00 360 PRO A C 1
ATOM 2636 O O . PRO A 1 360 ? -15.761 14.765 -15.701 1.00 53.00 360 PRO A O 1
#

Secondary structure (DSSP, 8-state):
------------------PPPPP--GGGHHHHHHHHHHHHHHHHHHHHHHHHHTTS-HHHHHHHHHHHIIIIITTTPPP-----PPP---BGGGT-GGGTTTS-HHHHTSBPHHHHHHHHHHHHHSSSHHHHHHHHHHHHHHHHHHHHH-HHHHHT--HHHHHHHHHHHHHHHHHHHHHHHHHHHHT---EEEEEEEEEEE-SS-SSEEEEEEEEEEEEEEEEEEE-TTS-EEEEEEEEEEEEEEEEESEEEEES-SEEEEEEEEEEESSSEEEEEEEEESPPPPEEEEEEETTTEEEEEEEEPPP-GGGS-S-EEEESSTT-EEEEEGGGSHHHHHHHHTTPEEEEEEEEEEE-PPPP-

pLDDT: mean 84.42, std 16.17, range [21.38, 97.88]